Protein 4E9L (pdb70)

Radius of gyration: 36.48 Å; Cα contacts (8 Å, |Δi|>4): 925; chains: 1; bounding box: 74×103×36 Å

Secondary structure (DSSP, 8-state):
-------GGG-EEEEESSSPBTTSEEEEEEE-B-TT--B--S--PPPPEEESGGGTT-EE-PPEE-SSSEEEEEEE--S--EEEEEE-EETTEE-SSS-EEEEEBP-SB-TTT-EEEES-SEEETT-EEEEEEE-BBTT--B--S--EEEEEESGGGTT-EE---EEEETTEEEEEEE--S--EEEEEEEEETTEE-SSS-EEEEEE--SB-TTT-EEEES-SSPBTT-EEEEEEE-BBTTS-B--S----PPEEESGGG-SSS--EE---EEEETTEEEEEEEP-S--EEEEEE-EETTEE-SSS-EEEEEB-

Organism: Escherichia coli O1:K1 / APEC (NCBI:txid405955)

Solvent-accessible surface area: 15256 Å² total; per-residue (Å²): 216,149,30,35,122,34,44,31,81,68,2,57,16,78,14,88,68,85,124,7,62,5,53,31,84,1,33,0,46,0,38,0,66,6,60,124,80,33,74,8,68,68,45,135,27,46,80,13,32,42,56,37,61,1,21,62,67,13,87,38,54,59,32,78,60,71,57,88,1,35,6,34,2,88,0,65,12,11,70,54,24,23,80,0,22,0,24,0,59,40,136,50,127,80,0,2,57,113,32,10,133,10,63,2,46,19,66,79,36,16,41,119,89,2,147,12,56,25,77,86,86,106,5,91,4,32,86,50,6,60,0,42,0,49,0,58,0,70,92,27,19,41,20,76,60,30,94,31,66,27,40,38,66,25,84,0,27,122,64,13,81,37,54,94,40,65,69,132,38,129,0,25,2,33,6,60,0,52,4,12,25,87,46,23,71,1,83,0,30,0,33,53,125,61,125,62,0,2,83,136,29,11,89,3,34,2,66,12,3,131,34,20,41,84,55,7,74,17,84,24,104,63,159,80,1,61,35,95,61,81,3,80,0,36,0,30,0,68,0,76,118,33,26,54,9,86,73,45,126,11,59,77,10,67,20,56,38,56,1,7,104,25,121,84,138,6,66,22,40,144,12,64,52,143,30,107,0,40,0,22,2,72,0,45,0,1,42,22,44,28,100,0,22,0,22,0,74,2,109,49,122,78,0,9,69,140,36,27,71,0,80,8,43,83

CATH classification: 2.60.40.10 (+2 more: 2.60.40.10, 2.60.40.10)

B-factor: mean 25.91, std 11.98, range [11.1, 88.81]

Sequence (314 aa):
FVAGPLDAAHSSITLNPDKPVVGGTVTAIWTAKDANDNPVTGLNPDAPSLSGAAAAGSTASGWTDNGDGTWTAQISLGTTAGELDVMPKLNGQDAAANAAKVTVVADALSSSNQSKVSVAEDHVKAGESTTVTLVAKDAHGNAISGLSLSSASLTGTASEGATVSSWTEKGDGSYVATLTTGGKTGELRRVMPLFNGQPAATEAAQLTVIAGEMSSANSTLVADNKTPTVKTTTELTFTMKDAYGNPVTGLKPDAPVFSGAASTGSERPSAGNWTEKGNGVYVSTLTLGSAAGQLSSVMPRVNGQNAVAQPLVLNVAG

Structure (mmCIF, N/CA/C/O backbone):
data_4E9L
#
_entry.id   4E9L
#
_cell.length_a   44.630
_cell.length_b   150.930
_cell.length_c   47.380
_cell.angle_alpha   90.00
_cell.angle_beta   90.00
_cell.angle_gamma   90.00
#
_symmetry.space_group_name_H-M   'P 21 21 2'
#
loop_
_entity.id
_entity.type
_entity.pdbx_description
1 polymer 'Attaching and effacing protein, pathogenesis factor'
2 water water
#
loop_
_atom_site.group_PDB
_atom_site.id
_atom_site.type_symbol
_atom_site.label_atom_id
_atom_site.label_alt_id
_atom_site.label_comp_id
_atom_site.label_asym_id
_atom_site.label_entity_id
_atom_site.label_seq_id
_atom_site.pdbx_PDB_ins_code
_atom_site.Cartn_x
_atom_site.Cartn_y
_atom_site.Cartn_z
_atom_site.occupancy
_atom_site.B_iso_or_equiv
_atom_site.auth_seq_id
_atom_site.auth_comp_id
_atom_site.auth_asym_id
_atom_site.auth_atom_id
_atom_site.pdbx_PDB_model_num
ATOM 1 N N . PHE A 1 84 ? 21.313 73.435 18.050 1.00 38.24 678 PHE A N 1
ATOM 2 C CA . PHE A 1 84 ? 20.111 72.969 18.749 1.00 37.90 678 PHE A CA 1
ATOM 3 C C . PHE A 1 84 ? 20.454 72.081 19.958 1.00 42.81 678 PHE A C 1
ATOM 4 O O . PHE A 1 84 ? 21.545 71.506 20.019 1.00 42.14 678 PHE A O 1
ATOM 12 N N . VAL A 1 85 ? 19.485 71.927 20.878 1.00 39.57 679 VAL A N 1
ATOM 13 C CA . VAL A 1 85 ? 19.600 71.105 22.081 1.00 39.94 679 VAL A CA 1
ATOM 14 C C . VAL A 1 85 ? 19.373 69.610 21.745 1.00 40.38 679 VAL A C 1
ATOM 15 O O . VAL A 1 85 ? 18.367 69.258 21.122 1.00 38.39 679 VAL A O 1
ATOM 19 N N . ALA A 1 86 ? 20.332 68.746 22.147 1.00 34.64 680 ALA A N 1
ATOM 20 C CA . ALA A 1 86 ? 20.275 67.298 21.910 1.00 33.32 680 ALA A CA 1
ATOM 21 C C . ALA A 1 86 ? 19.263 66.637 22.855 1.00 34.36 680 ALA A C 1
ATOM 22 O O . ALA A 1 86 ? 18.881 67.239 23.862 1.00 34.31 680 ALA A O 1
ATOM 24 N N . GLY A 1 87 ? 18.830 65.418 22.515 1.00 29.20 681 GLY A N 1
ATOM 25 C CA . GLY A 1 87 ? 17.906 64.642 23.332 1.00 27.90 681 GLY A CA 1
ATOM 26 C C . GLY A 1 87 ? 18.606 64.011 24.526 1.00 29.94 681 GLY A C 1
ATOM 27 O O . GLY A 1 87 ? 19.795 64.274 24.767 1.00 27.99 681 GLY A O 1
ATOM 28 N N . PRO A 1 88 ? 17.915 63.159 25.313 1.00 26.11 682 PRO A N 1
ATOM 29 C CA . PRO A 1 88 ? 18.607 62.529 26.452 1.00 25.69 682 PRO A CA 1
ATOM 30 C C . PRO A 1 88 ? 19.699 61.543 26.022 1.00 24.17 682 PRO A C 1
ATOM 31 O O . PRO A 1 88 ? 19.632 60.975 24.920 1.00 21.58 682 PRO A O 1
ATOM 35 N N . LEU A 1 89 ? 20.715 61.350 26.883 1.00 19.43 683 LEU A N 1
ATOM 36 C CA . LEU A 1 89 ? 21.789 60.390 26.569 1.00 18.89 683 LEU A CA 1
ATOM 37 C C . LEU A 1 89 ? 21.167 59.032 26.266 1.00 21.88 683 LEU A C 1
ATOM 38 O O . LEU A 1 89 ? 20.260 58.565 26.974 1.00 21.51 683 LEU A O 1
ATOM 43 N N . ASP A 1 90 ? 21.668 58.400 25.228 1.00 17.90 684 ASP A N 1
ATOM 44 C CA . ASP A 1 90 ? 21.216 57.067 24.882 1.00 17.62 684 ASP A CA 1
ATOM 45 C C . ASP A 1 90 ? 22.439 56.153 24.950 1.00 18.65 684 ASP A C 1
ATOM 46 O O . ASP A 1 90 ? 23.350 56.315 24.141 1.00 17.90 684 ASP A O 1
ATOM 51 N N . ALA A 1 91 ? 22.477 55.198 25.914 1.00 16.04 685 ALA A N 1
ATOM 52 C CA . ALA A 1 91 ? 23.634 54.284 26.048 1.00 16.29 685 ALA A CA 1
ATOM 53 C C . ALA A 1 91 ? 23.946 53.491 24.776 1.00 19.84 685 ALA A C 1
ATOM 54 O O . ALA A 1 91 ? 25.118 53.301 24.468 1.00 17.14 685 ALA A O 1
ATOM 56 N N . ALA A 1 92 ? 22.914 53.025 24.039 1.00 18.04 686 ALA A N 1
ATOM 57 C CA . ALA A 1 92 ? 23.124 52.251 22.796 1.00 17.69 686 ALA A CA 1
ATOM 58 C C . ALA A 1 92 ? 23.872 53.052 21.695 1.00 19.63 686 ALA A C 1
ATOM 59 O O . ALA A 1 92 ? 24.539 52.449 20.852 1.00 19.54 686 ALA A O 1
ATOM 61 N N . HIS A 1 93 ? 23.812 54.394 21.731 1.00 14.56 687 HIS A N 1
ATOM 62 C CA . HIS A 1 93 ? 24.535 55.220 20.750 1.00 16.05 687 HIS A CA 1
ATOM 63 C C . HIS A 1 93 ? 25.864 55.794 21.309 1.00 19.53 687 HIS A C 1
ATOM 64 O O . HIS A 1 93 ? 26.574 56.521 20.615 1.00 20.62 687 HIS A O 1
ATOM 71 N N . SER A 1 94 ? 26.170 55.488 22.554 1.00 15.60 688 SER A N 1
ATOM 72 C CA . SER A 1 94 ? 27.338 56.023 23.245 1.00 14.93 688 SER A CA 1
ATOM 73 C C . SER A 1 94 ? 28.418 54.975 23.387 1.00 17.32 688 SER A C 1
ATOM 74 O O . SER A 1 94 ? 28.124 53.768 23.439 1.00 16.49 688 SER A O 1
ATOM 77 N N . SER A 1 95 ? 29.676 55.426 23.459 1.00 14.53 689 SER A N 1
ATOM 78 C CA . SER A 1 95 ? 30.783 54.484 23.582 1.00 14.71 689 SER A CA 1
ATOM 79 C C . SER A 1 95 ? 31.894 54.986 24.490 1.00 16.78 689 SER A C 1
ATOM 80 O O . SER A 1 95 ? 31.945 56.172 24.875 1.00 14.74 689 SER A O 1
ATOM 83 N N . ILE A 1 96 ? 32.804 54.080 24.812 1.00 13.26 690 ILE A N 1
ATOM 84 C CA . ILE A 1 96 ? 33.953 54.425 25.640 1.00 12.67 690 ILE A CA 1
ATOM 85 C C . ILE A 1 96 ? 35.216 53.756 25.092 1.00 16.37 690 ILE A C 1
ATOM 86 O O . ILE A 1 96 ? 35.191 52.567 24.734 1.00 13.53 690 ILE A O 1
ATOM 91 N N . THR A 1 97 ? 36.316 54.520 25.100 1.00 13.86 691 THR A N 1
ATOM 92 C CA . THR A 1 97 ? 37.648 54.076 24.689 1.00 15.32 691 THR A CA 1
ATOM 93 C C . THR A 1 97 ? 38.645 54.332 25.815 1.00 18.88 691 THR A C 1
ATOM 94 O O . THR A 1 97 ? 38.559 55.355 26.502 1.00 19.32 691 THR A O 1
ATOM 98 N N . LEU A 1 98 ? 39.615 53.418 25.970 1.00 14.75 692 LEU A N 1
ATOM 99 C CA . LEU A 1 98 ? 40.759 53.574 26.874 1.00 14.29 692 LEU A CA 1
ATOM 100 C C . LEU A 1 98 ? 42.008 53.713 26.037 1.00 17.41 692 LEU A C 1
ATOM 101 O O . LEU A 1 98 ? 42.228 52.912 25.124 1.00 16.30 692 LEU A O 1
ATOM 106 N N . ASN A 1 99 ? 42.829 54.715 26.346 1.00 14.19 693 ASN A N 1
ATOM 107 C CA . ASN A 1 99 ? 44.066 54.965 25.599 1.00 15.05 693 ASN A CA 1
ATOM 108 C C . ASN A 1 99 ? 45.290 55.164 26.492 1.00 18.52 693 ASN A C 1
ATOM 109 O O . ASN A 1 99 ? 45.239 56.013 27.380 1.00 16.85 693 ASN A O 1
ATOM 114 N N . PRO A 1 100 ? 46.416 54.431 26.255 1.00 16.55 694 PRO A N 1
ATOM 115 C CA . PRO A 1 100 ? 46.601 53.380 25.224 1.00 15.44 694 PRO A CA 1
ATOM 116 C C . PRO A 1 100 ? 46.144 52.019 25.737 1.00 19.38 694 PRO A C 1
ATOM 117 O O . PRO A 1 100 ? 45.883 51.854 26.934 1.00 19.68 694 PRO A O 1
ATOM 121 N N . ASP A 1 101 ? 46.166 51.022 24.861 1.00 14.94 695 ASP A N 1
ATOM 122 C CA . ASP A 1 101 ? 45.971 49.651 25.281 1.00 15.89 695 ASP A CA 1
ATOM 123 C C . ASP A 1 101 ? 47.365 49.238 25.822 1.00 22.47 695 ASP A C 1
ATOM 124 O O . ASP A 1 101 ? 48.368 49.903 25.530 1.00 22.63 695 ASP A O 1
ATOM 129 N N . LYS A 1 102 ? 47.418 48.234 26.693 1.00 20.08 696 LYS A N 1
ATOM 130 C CA . LYS A 1 102 ? 48.681 47.848 27.324 1.00 20.24 696 LYS A CA 1
ATOM 131 C C . LYS A 1 102 ? 49.390 48.949 28.165 1.00 22.18 696 LYS A C 1
ATOM 132 O O . LYS A 1 102 ? 50.623 49.096 28.078 1.00 22.56 696 LYS A O 1
ATOM 138 N N . PRO A 1 103 ? 48.662 49.745 28.992 1.00 17.77 697 PRO A N 1
ATOM 139 C CA . PRO A 1 103 ? 49.382 50.657 29.892 1.00 18.78 697 PRO A CA 1
ATOM 140 C C . PRO A 1 103 ? 50.084 49.762 30.933 1.00 22.19 697 PRO A C 1
ATOM 141 O O . PRO A 1 103 ? 49.713 48.588 31.104 1.00 20.74 697 PRO A O 1
ATOM 145 N N . VAL A 1 104 ? 51.104 50.290 31.588 1.00 20.37 698 VAL A N 1
ATOM 146 C CA . VAL A 1 104 ? 51.874 49.527 32.577 1.00 20.89 698 VAL A CA 1
ATOM 147 C C . VAL A 1 104 ? 51.321 49.825 33.960 1.00 23.30 698 VAL A C 1
ATOM 148 O O . VAL A 1 104 ? 50.890 50.961 34.226 1.00 21.81 698 VAL A O 1
ATOM 152 N N . VAL A 1 105 ? 51.371 48.830 34.859 1.00 19.24 699 VAL A N 1
ATOM 153 C CA . VAL A 1 105 ? 50.995 49.004 36.273 1.00 19.31 699 VAL A CA 1
ATOM 154 C C . VAL A 1 105 ? 51.725 50.215 36.832 1.00 24.26 699 VAL A C 1
ATOM 155 O O . VAL A 1 105 ? 52.888 50.473 36.457 1.00 20.88 699 VAL A O 1
ATOM 159 N N . GLY A 1 106 ? 51.014 50.989 37.661 1.00 23.09 700 GLY A N 1
ATOM 160 C CA . GLY A 1 106 ? 51.561 52.193 38.269 1.00 23.04 700 GLY A CA 1
ATOM 161 C C . GLY A 1 106 ? 51.578 53.383 37.337 1.00 26.00 700 GLY A C 1
ATOM 162 O O . GLY A 1 106 ? 51.925 54.489 37.752 1.00 26.55 700 GLY A O 1
ATOM 163 N N . GLY A 1 107 ? 51.195 53.169 36.083 1.00 20.38 701 GLY A N 1
ATOM 164 C CA . GLY A 1 107 ? 51.142 54.251 35.111 1.00 19.40 701 GLY A CA 1
ATOM 165 C C . GLY A 1 107 ? 49.776 54.914 35.068 1.00 22.17 701 GLY A C 1
ATOM 166 O O . GLY A 1 107 ? 49.037 54.983 36.068 1.00 19.79 701 GLY A O 1
ATOM 167 N N . THR A 1 108 ? 49.426 55.395 33.897 1.00 19.39 702 THR A N 1
ATOM 168 C CA . THR A 1 108 ? 48.136 56.051 33.688 1.00 19.97 702 THR A CA 1
ATOM 169 C C . THR A 1 108 ? 47.498 55.613 32.380 1.00 24.40 702 THR A C 1
ATOM 170 O O . THR A 1 108 ? 48.194 55.185 31.461 1.00 25.31 702 THR A O 1
ATOM 174 N N . VAL A 1 109 ? 46.174 55.735 32.292 1.00 19.10 703 VAL A N 1
ATOM 175 C CA . VAL A 1 109 ? 45.408 55.411 31.083 1.00 17.53 703 VAL A CA 1
ATOM 176 C C . VAL A 1 109 ? 44.286 56.455 30.947 1.00 20.63 703 VAL A C 1
ATOM 177 O O . VAL A 1 109 ? 43.747 56.920 31.964 1.00 21.28 703 VAL A O 1
ATOM 181 N N . THR A 1 110 ? 43.995 56.892 29.717 1.00 14.20 704 THR A N 1
ATOM 182 C CA . THR A 1 110 ? 42.962 57.916 29.544 1.00 15.23 704 THR A CA 1
ATOM 183 C C . THR A 1 110 ? 41.661 57.246 29.134 1.00 18.30 704 THR A C 1
ATOM 184 O O . THR A 1 110 ? 41.684 56.384 28.275 1.00 15.53 704 THR A O 1
ATOM 188 N N . ALA A 1 111 ? 40.534 57.663 29.728 1.00 17.29 705 ALA A N 1
ATOM 189 C CA . ALA A 1 111 ? 39.207 57.169 29.353 1.00 16.10 705 ALA A CA 1
ATOM 190 C C . ALA A 1 111 ? 38.552 58.266 28.532 1.00 18.84 705 ALA A C 1
ATOM 191 O O . ALA A 1 111 ? 38.520 59.414 28.965 1.00 18.26 705 ALA A O 1
ATOM 193 N N . ILE A 1 112 ? 38.038 57.915 27.353 1.00 14.44 706 ILE A N 1
ATOM 194 C CA . ILE A 1 112 ? 37.366 58.835 26.449 1.00 14.74 706 ILE A CA 1
ATOM 195 C C . ILE A 1 112 ? 35.964 58.290 26.186 1.00 17.00 706 ILE A C 1
ATOM 196 O O . ILE A 1 112 ? 35.796 57.284 25.494 1.00 16.90 706 ILE A O 1
ATOM 201 N N . TRP A 1 113 ? 34.977 58.954 26.755 1.00 13.10 707 TRP A N 1
ATOM 202 C CA . TRP A 1 113 ? 33.584 58.571 26.630 1.00 13.81 707 TRP A CA 1
ATOM 203 C C . TRP A 1 113 ? 32.908 59.499 25.621 1.00 16.96 707 TRP A C 1
ATOM 204 O O . TRP A 1 113 ? 32.954 60.732 25.756 1.00 18.17 707 TRP A O 1
ATOM 215 N N . THR A 1 114 ? 32.292 58.902 24.616 1.00 12.16 708 THR A N 1
ATOM 216 C CA . THR A 1 114 ? 31.575 59.604 23.557 1.00 12.20 708 THR A CA 1
ATOM 217 C C . THR A 1 114 ? 30.101 59.448 23.892 1.00 17.31 708 THR A C 1
ATOM 218 O O . THR A 1 114 ? 29.584 58.338 23.867 1.00 16.75 708 THR A O 1
ATOM 222 N N . ALA A 1 115 ? 29.461 60.549 24.289 1.00 16.08 709 ALA A N 1
ATOM 223 C CA . ALA A 1 115 ? 28.073 60.576 24.743 1.00 15.14 709 ALA A CA 1
ATOM 224 C C . ALA A 1 115 ? 27.182 61.134 23.650 1.00 18.07 709 ALA A C 1
ATOM 225 O O . ALA A 1 115 ? 27.392 62.258 23.174 1.00 18.06 709 ALA A O 1
ATOM 227 N N . LYS A 1 116 ? 26.184 60.346 23.247 1.00 15.26 710 LYS A N 1
ATOM 228 C CA . LYS A 1 116 ? 25.268 60.734 22.167 1.00 13.23 710 LYS A CA 1
ATOM 229 C C . LYS A 1 116 ? 23.832 60.419 22.524 1.00 18.68 710 LYS A C 1
ATOM 230 O O . LYS A 1 116 ? 23.572 59.538 23.343 1.00 18.71 710 LYS A O 1
ATOM 236 N N . ASP A 1 117 ? 22.888 61.108 21.860 1.00 16.32 711 ASP A N 1
ATOM 237 C CA . ASP A 1 117 ? 21.467 60.830 22.013 1.00 16.21 711 ASP A CA 1
ATOM 238 C C . ASP A 1 117 ? 21.094 59.824 20.920 1.00 18.57 711 ASP A C 1
ATOM 239 O O . ASP A 1 117 ? 21.983 59.405 20.165 1.00 15.24 711 ASP A O 1
ATOM 244 N N . ALA A 1 118 ? 19.799 59.447 20.805 1.00 18.91 712 ALA A N 1
ATOM 245 C CA . ALA A 1 118 ? 19.386 58.480 19.778 1.00 19.86 712 ALA A CA 1
ATOM 246 C C . ALA A 1 118 ? 19.532 58.954 18.317 1.00 23.60 712 ALA A C 1
ATOM 247 O O . ALA A 1 118 ? 19.492 58.125 17.423 1.00 23.34 712 ALA A O 1
ATOM 249 N N . ASN A 1 119 ? 19.726 60.267 18.072 1.00 20.65 713 ASN A N 1
ATOM 250 C CA . ASN A 1 119 ? 19.960 60.807 16.725 1.00 20.49 713 ASN A CA 1
ATOM 251 C C . ASN A 1 119 ? 21.460 60.990 16.465 1.00 24.53 713 ASN A C 1
ATOM 252 O O . ASN A 1 119 ? 21.821 61.613 15.477 1.00 25.47 713 ASN A O 1
ATOM 257 N N . ASP A 1 120 ? 22.343 60.456 17.354 1.00 19.80 714 ASP A N 1
ATOM 258 C CA . ASP A 1 120 ? 23.808 60.536 17.204 1.00 19.71 714 ASP A CA 1
ATOM 259 C C . ASP A 1 120 ? 24.381 61.954 17.359 1.00 22.96 714 ASP A C 1
ATOM 260 O O . ASP A 1 120 ? 25.516 62.222 16.946 1.00 23.33 714 ASP A O 1
ATOM 265 N N . ASN A 1 121 ? 23.590 62.848 17.972 1.00 19.35 715 ASN A N 1
ATOM 266 C CA . ASN A 1 121 ? 24.003 64.205 18.311 1.00 19.64 715 ASN A CA 1
ATOM 267 C C . ASN A 1 121 ? 24.882 64.129 19.570 1.00 22.55 715 ASN A C 1
ATOM 268 O O . ASN A 1 121 ? 24.549 63.369 20.474 1.00 20.72 715 ASN A O 1
ATOM 273 N N . PRO A 1 122 ? 25.940 64.954 19.695 1.00 19.40 716 PRO A N 1
ATOM 274 C CA . PRO A 1 122 ? 26.723 64.954 20.945 1.00 17.92 716 PRO A CA 1
ATOM 275 C C . PRO A 1 122 ? 25.883 65.404 22.169 1.00 20.41 716 PRO A C 1
ATOM 276 O O . PRO A 1 122 ? 24.987 66.236 22.038 1.00 19.46 716 PRO A O 1
ATOM 280 N N . VAL A 1 123 ? 26.167 64.832 23.341 1.00 16.85 717 VAL A N 1
ATOM 281 C CA . VAL A 1 123 ? 25.481 65.161 24.601 1.00 17.12 717 VAL A CA 1
ATOM 282 C C . VAL A 1 123 ? 26.489 65.815 25.561 1.00 21.33 717 VAL A C 1
ATOM 283 O O . VAL A 1 123 ? 27.504 65.198 25.901 1.00 19.71 717 VAL A O 1
ATOM 287 N N . THR A 1 124 ? 26.242 67.096 25.925 1.00 18.99 718 THR A N 1
ATOM 288 C CA . THR A 1 124 ? 27.100 67.861 26.845 1.00 20.68 718 THR A CA 1
ATOM 289 C C . THR A 1 124 ? 26.249 68.337 28.037 1.00 26.30 718 THR A C 1
ATOM 290 O O . THR A 1 124 ? 25.013 68.274 27.981 1.00 26.12 718 THR A O 1
ATOM 294 N N . GLY A 1 125 ? 26.915 68.825 29.084 1.00 24.45 719 GLY A N 1
ATOM 295 C CA . GLY A 1 125 ? 26.253 69.391 30.257 1.00 24.53 719 GLY A CA 1
ATOM 296 C C . GLY A 1 125 ? 25.615 68.415 31.227 1.00 28.41 719 GLY A C 1
ATOM 297 O O . GLY A 1 125 ? 24.816 68.829 32.079 1.00 27.77 719 GLY A O 1
ATOM 298 N N . LEU A 1 126 ? 25.977 67.115 31.122 1.00 23.09 720 LEU A N 1
ATOM 299 C CA . LEU A 1 126 ? 25.504 66.063 32.025 1.00 23.25 720 LEU A CA 1
ATOM 300 C C . LEU A 1 126 ? 26.267 66.163 33.365 1.00 25.38 720 LEU A C 1
ATOM 301 O O . LEU A 1 126 ? 27.297 66.841 33.457 1.00 23.65 720 LEU A O 1
ATOM 306 N N . ASN A 1 127 ? 25.793 65.426 34.377 1.00 22.73 721 ASN A N 1
ATOM 307 C CA . ASN A 1 127 ? 26.464 65.303 35.671 1.00 22.79 721 ASN A CA 1
ATOM 308 C C . ASN A 1 127 ? 26.777 63.802 35.847 1.00 25.54 721 ASN A C 1
ATOM 309 O O . ASN A 1 127 ? 26.004 63.067 36.467 1.00 24.84 721 ASN A O 1
ATOM 314 N N . PRO A 1 128 ? 27.856 63.303 35.218 1.00 21.00 722 PRO A N 1
ATOM 315 C CA . PRO A 1 128 ? 28.125 61.863 35.304 1.00 19.99 722 PRO A CA 1
ATOM 316 C C . PRO A 1 128 ? 28.647 61.400 36.665 1.00 23.29 722 PRO A C 1
ATOM 317 O O . PRO A 1 128 ? 29.286 62.160 37.407 1.00 21.25 722 PRO A O 1
ATOM 321 N N . ASP A 1 129 ? 28.430 60.109 36.958 1.00 19.05 723 ASP A N 1
ATOM 322 C CA . ASP A 1 129 ? 28.966 59.475 38.145 1.00 18.07 723 ASP A CA 1
ATOM 323 C C . ASP A 1 129 ? 30.456 59.333 37.920 1.00 19.63 723 ASP A C 1
ATOM 324 O O . ASP A 1 129 ? 30.926 59.531 36.812 1.00 18.79 723 ASP A O 1
ATOM 329 N N . ALA A 1 130 ? 31.184 58.912 38.936 1.00 17.60 724 ALA A N 1
ATOM 330 C CA . ALA A 1 130 ? 32.598 58.582 38.795 1.00 19.02 724 ALA A CA 1
ATOM 331 C C . ALA A 1 130 ? 32.707 57.382 37.827 1.00 24.19 724 ALA A C 1
ATOM 332 O O . ALA A 1 130 ? 31.789 56.557 37.806 1.00 22.96 724 ALA A O 1
ATOM 334 N N . PRO A 1 131 ? 33.795 57.258 37.030 1.00 24.86 725 PRO A N 1
ATOM 335 C CA . PRO A 1 131 ? 33.942 56.077 36.149 1.00 25.39 725 PRO A CA 1
ATOM 336 C C . PRO A 1 131 ? 33.882 54.770 36.937 1.00 29.40 725 PRO A C 1
ATOM 337 O O . PRO A 1 131 ? 34.375 54.702 38.065 1.00 29.80 725 PRO A O 1
ATOM 341 N N . SER A 1 132 ? 33.209 53.764 36.384 1.00 23.99 726 SER A N 1
ATOM 342 C CA . SER A 1 132 ? 33.085 52.469 37.029 1.00 22.93 726 SER A CA 1
ATOM 343 C C . SER A 1 132 ? 34.248 51.553 36.570 1.00 25.48 726 SER A C 1
ATOM 344 O O . SER A 1 132 ? 34.383 51.265 35.371 1.00 23.05 726 SER A O 1
ATOM 347 N N . LEU A 1 133 ? 35.127 51.165 37.525 1.00 20.54 727 LEU A N 1
ATOM 348 C CA . LEU A 1 133 ? 36.307 50.337 37.237 1.00 19.86 727 LEU A CA 1
ATOM 349 C C . LEU A 1 133 ? 36.123 48.930 37.760 1.00 24.64 727 LEU A C 1
ATOM 350 O O . LEU A 1 133 ? 35.738 48.735 38.918 1.00 23.38 727 LEU A O 1
ATOM 355 N N . SER A 1 134 ? 36.401 47.950 36.912 1.00 19.79 728 SER A N 1
ATOM 356 C CA . SER A 1 134 ? 36.341 46.537 37.264 1.00 20.22 728 SER A CA 1
ATOM 357 C C . SER A 1 134 ? 37.475 45.772 36.611 1.00 21.82 728 SER A C 1
ATOM 358 O O . SER A 1 134 ? 38.256 46.350 35.828 1.00 19.22 728 SER A O 1
ATOM 361 N N . GLY A 1 135 ? 37.591 44.501 36.997 1.00 19.92 729 GLY A N 1
ATOM 362 C CA . GLY A 1 135 ? 38.653 43.597 36.574 1.00 19.25 729 GLY A CA 1
ATOM 363 C C . GLY A 1 135 ? 39.771 43.641 37.602 1.00 22.93 729 GLY A C 1
ATOM 364 O O . GLY A 1 135 ? 39.812 44.557 38.441 1.00 20.42 729 GLY A O 1
ATOM 365 N N . ALA A 1 136 ? 40.712 42.690 37.523 1.00 21.01 730 ALA A N 1
ATOM 366 C CA . ALA A 1 136 ? 41.848 42.581 38.449 1.00 21.72 730 ALA A CA 1
ATOM 367 C C . ALA A 1 136 ? 42.628 43.893 38.644 1.00 23.40 730 ALA A C 1
ATOM 368 O O . ALA A 1 136 ? 42.951 44.237 39.772 1.00 22.56 730 ALA A O 1
ATOM 370 N N . ALA A 1 137 ? 42.904 44.629 37.547 1.00 19.53 731 ALA A N 1
ATOM 371 C CA . ALA A 1 137 ? 43.668 45.875 37.577 1.00 19.30 731 ALA A CA 1
ATOM 372 C C . ALA A 1 137 ? 42.920 47.081 38.192 1.00 23.88 731 ALA A C 1
ATOM 373 O O . ALA A 1 137 ? 43.562 48.081 38.481 1.00 24.52 731 ALA A O 1
ATOM 375 N N . ALA A 1 138 ? 41.596 46.973 38.460 1.00 20.40 732 ALA A N 1
ATOM 376 C CA . ALA A 1 138 ? 40.849 48.081 39.103 1.00 20.90 732 ALA A CA 1
ATOM 377 C C . ALA A 1 138 ? 41.308 48.295 40.553 1.00 24.07 732 ALA A C 1
ATOM 378 O O . ALA A 1 138 ? 41.214 49.409 41.059 1.00 22.75 732 ALA A O 1
ATOM 380 N N . ALA A 1 139 ? 41.841 47.239 41.198 1.00 24.07 733 ALA A N 1
ATOM 381 C CA . ALA A 1 139 ? 42.338 47.263 42.592 1.00 25.07 733 ALA A CA 1
ATOM 382 C C . ALA A 1 139 ? 43.461 48.288 42.760 1.00 28.90 733 ALA A C 1
ATOM 383 O O . ALA A 1 139 ? 44.522 48.156 42.142 1.00 28.71 733 ALA A O 1
ATOM 385 N N . GLY A 1 140 ? 43.199 49.317 43.557 1.00 24.39 734 GLY A N 1
ATOM 386 C CA . GLY A 1 140 ? 44.175 50.374 43.813 1.00 23.94 734 GLY A CA 1
ATOM 387 C C . GLY A 1 140 ? 44.231 51.440 42.731 1.00 24.38 734 GLY A C 1
ATOM 388 O O . GLY A 1 140 ? 45.037 52.370 42.821 1.00 22.99 734 GLY A O 1
ATOM 389 N N . SER A 1 141 ? 43.424 51.287 41.668 1.00 19.84 735 SER A N 1
ATOM 390 C CA . SER A 1 141 ? 43.366 52.256 40.567 1.00 18.68 735 SER A CA 1
ATOM 391 C C . SER A 1 141 ? 42.344 53.336 40.907 1.00 23.60 735 SER A C 1
ATOM 392 O O . SER A 1 141 ? 41.310 53.031 41.499 1.00 24.16 735 SER A O 1
ATOM 395 N N . THR A 1 142 ? 42.637 54.596 40.563 1.00 20.43 736 THR A N 1
ATOM 396 C CA . THR A 1 142 ? 41.732 55.716 40.849 1.00 20.85 736 THR A CA 1
ATOM 397 C C . THR A 1 142 ? 41.476 56.547 39.589 1.00 25.49 736 THR A C 1
ATOM 398 O O . THR A 1 142 ? 42.373 56.733 38.779 1.00 23.69 736 THR A O 1
ATOM 402 N N . ALA A 1 143 ? 40.262 57.080 39.446 1.00 22.38 737 ALA A N 1
ATOM 403 C CA . ALA A 1 143 ? 39.916 57.906 38.294 1.00 20.92 737 ALA A CA 1
ATOM 404 C C . ALA A 1 143 ? 39.686 59.352 38.738 1.00 24.41 737 ALA A C 1
ATOM 405 O O . ALA A 1 143 ? 39.134 59.608 39.820 1.00 23.31 737 ALA A O 1
ATOM 407 N N . SER A 1 144 ? 40.088 60.297 37.890 1.00 19.59 738 SER A N 1
ATOM 408 C CA . SER A 1 144 ? 39.827 61.708 38.122 1.00 19.25 738 SER A CA 1
ATOM 409 C C . SER A 1 144 ? 38.336 61.895 37.769 1.00 22.62 738 SER A C 1
ATOM 410 O O . SER A 1 144 ? 37.692 60.966 37.260 1.00 19.60 738 SER A O 1
ATOM 413 N N . GLY A 1 145 ? 37.834 63.117 37.931 1.00 21.99 739 GLY A N 1
ATOM 414 C CA . GLY A 1 145 ? 36.496 63.461 37.458 1.00 21.87 739 GLY A CA 1
ATOM 415 C C . GLY A 1 145 ? 36.493 63.522 35.931 1.00 25.66 739 GLY A C 1
ATOM 416 O O . GLY A 1 145 ? 37.553 63.484 35.295 1.00 23.28 739 GLY A O 1
ATOM 417 N N . TRP A 1 146 ? 35.305 63.569 35.332 1.00 25.49 740 TRP A N 1
ATOM 418 C CA . TRP A 1 146 ? 35.135 63.636 33.880 1.00 24.75 740 TRP A CA 1
ATOM 419 C C . TRP A 1 146 ? 35.207 65.094 33.429 1.00 28.49 740 TRP A C 1
ATOM 420 O O . TRP A 1 146 ? 34.535 65.940 34.026 1.00 28.52 740 TRP A O 1
ATOM 431 N N . THR A 1 147 ? 36.002 65.394 32.380 1.00 23.34 741 THR A N 1
ATOM 432 C CA . THR A 1 147 ? 36.056 66.752 31.812 1.00 22.67 741 THR A CA 1
ATOM 433 C C . THR A 1 147 ? 35.118 66.766 30.612 1.00 25.14 741 THR A C 1
ATOM 434 O O . THR A 1 147 ? 35.297 65.964 29.696 1.00 23.59 741 THR A O 1
ATOM 438 N N . ASP A 1 148 ? 34.135 67.678 30.611 1.00 21.01 742 ASP A N 1
ATOM 439 C CA . ASP A 1 148 ? 33.211 67.863 29.497 1.00 20.79 742 ASP A CA 1
ATOM 440 C C . ASP A 1 148 ? 33.984 68.679 28.433 1.00 27.32 742 ASP A C 1
ATOM 441 O O . ASP A 1 148 ? 34.259 69.860 28.655 1.00 26.82 742 ASP A O 1
ATOM 446 N N . ASN A 1 149 ? 34.341 68.058 27.293 1.00 25.48 743 ASN A N 1
ATOM 447 C CA . ASN A 1 149 ? 35.093 68.762 26.243 1.00 26.07 743 ASN A CA 1
ATOM 448 C C . ASN A 1 149 ? 34.241 69.643 25.348 1.00 30.51 743 ASN A C 1
ATOM 449 O O . ASN A 1 149 ? 34.793 70.328 24.488 1.00 30.69 743 ASN A O 1
ATOM 454 N N . GLY A 1 150 ? 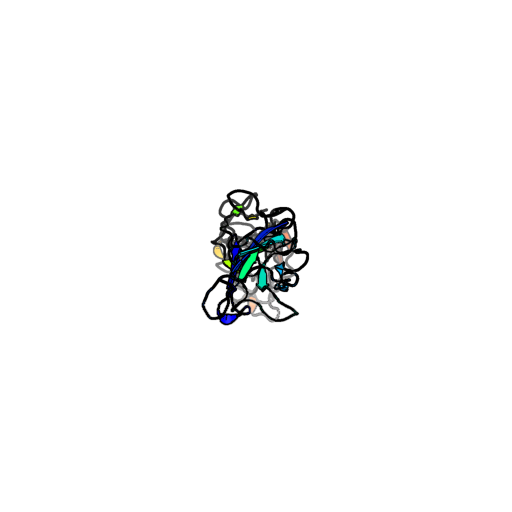32.923 69.619 25.552 1.00 27.37 744 GLY A N 1
ATOM 455 C CA . GLY A 1 150 ? 31.969 70.416 24.793 1.00 27.40 744 GLY A CA 1
ATOM 456 C C . GLY A 1 150 ? 31.653 69.899 23.403 1.00 31.79 744 GLY A C 1
ATOM 457 O O . GLY A 1 150 ? 30.925 70.554 22.660 1.00 33.02 744 GLY A O 1
ATOM 458 N N . ASP A 1 151 ? 32.135 68.697 23.052 1.00 26.97 745 ASP A N 1
ATOM 459 C CA . ASP A 1 151 ? 31.923 68.117 21.723 1.00 24.80 745 ASP A CA 1
ATOM 460 C C . ASP A 1 151 ? 31.272 66.714 21.778 1.00 24.21 745 ASP A C 1
ATOM 461 O O . ASP A 1 151 ? 31.301 65.969 20.790 1.00 21.82 745 ASP A O 1
ATOM 466 N N . GLY A 1 152 ? 30.728 66.352 22.939 1.00 19.10 746 GLY A N 1
ATOM 467 C CA . GLY A 1 152 ? 30.154 65.022 23.141 1.00 18.29 746 GLY A CA 1
ATOM 468 C C . GLY A 1 152 ? 31.188 64.077 23.720 1.00 22.72 746 GLY A C 1
ATOM 469 O O . GLY A 1 152 ? 30.843 62.974 24.153 1.00 23.00 746 GLY A O 1
ATOM 470 N N . THR A 1 153 ? 32.469 64.486 23.726 1.00 18.71 747 THR A N 1
ATOM 471 C CA . THR A 1 153 ? 33.499 63.666 24.360 1.00 19.63 747 THR A CA 1
ATOM 472 C C . THR A 1 153 ? 33.724 64.176 25.775 1.00 22.39 747 THR A C 1
ATOM 473 O O . THR A 1 153 ? 33.673 65.382 26.039 1.00 22.67 747 THR A O 1
ATOM 477 N N . TRP A 1 154 ? 33.944 63.227 26.669 1.00 17.64 748 TRP A N 1
ATOM 478 C CA . TRP A 1 154 ? 34.181 63.387 28.086 1.00 16.59 748 TRP A CA 1
ATOM 479 C C . TRP A 1 154 ? 35.456 62.612 28.392 1.00 20.88 748 TRP A C 1
ATOM 480 O O . TRP A 1 154 ? 35.595 61.457 27.963 1.00 21.50 748 TRP A O 1
ATOM 491 N N . THR A 1 155 ? 36.414 63.241 29.070 1.00 16.07 749 THR A N 1
ATOM 492 C CA . THR A 1 155 ? 37.688 62.546 29.323 1.00 16.08 749 THR A CA 1
ATOM 493 C C . THR A 1 155 ? 37.992 62.426 30.817 1.00 20.32 749 THR A C 1
ATOM 494 O O . THR A 1 155 ? 37.702 63.354 31.566 1.00 20.00 749 THR A O 1
ATOM 498 N N . ALA A 1 156 ? 38.561 61.285 31.253 1.00 17.39 750 ALA A N 1
ATOM 499 C CA . ALA A 1 156 ? 38.991 61.081 32.644 1.00 17.21 750 ALA A CA 1
ATOM 500 C C . ALA A 1 156 ? 40.337 60.389 32.646 1.00 21.68 750 ALA A C 1
ATOM 501 O O . ALA A 1 156 ? 40.612 59.588 31.758 1.00 21.54 750 ALA A O 1
ATOM 503 N N . GLN A 1 157 ? 41.184 60.709 33.629 1.00 17.55 751 GLN A N 1
ATOM 504 C CA . GLN A 1 157 ? 42.496 60.083 33.723 1.00 17.80 751 GLN A CA 1
ATOM 505 C C . GLN A 1 157 ? 42.458 59.037 34.810 1.00 20.99 751 GLN A C 1
ATOM 506 O O . GLN A 1 157 ? 41.982 59.319 35.921 1.00 21.49 751 GLN A O 1
ATOM 512 N N . ILE A 1 158 ? 42.904 57.820 34.495 1.00 16.49 752 ILE A N 1
ATOM 513 C CA . ILE A 1 158 ? 42.960 56.740 35.492 1.00 15.68 752 ILE A CA 1
ATOM 514 C C . ILE A 1 158 ? 44.410 56.541 35.977 1.00 20.10 752 ILE A C 1
ATOM 515 O O . ILE A 1 158 ? 45.293 56.320 35.153 1.00 21.23 752 ILE A O 1
ATOM 520 N N . SER A 1 159 ? 44.659 56.656 37.287 1.00 17.36 753 SER A N 1
ATOM 521 C CA . SER A 1 159 ? 45.986 56.378 37.864 1.00 19.48 753 SER A CA 1
ATOM 522 C C . SER A 1 159 ? 45.905 54.914 38.249 1.00 25.02 753 SER A C 1
ATOM 523 O O . SER A 1 159 ? 45.054 54.543 39.059 1.00 25.76 753 SER A O 1
ATOM 526 N N . LEU A 1 160 ? 46.720 54.075 37.611 1.00 22.34 754 LEU A N 1
ATOM 527 C CA . LEU A 1 160 ? 46.686 52.630 37.825 1.00 21.36 754 LEU A CA 1
ATOM 528 C C . LEU A 1 160 ? 47.398 52.198 39.059 1.00 24.52 754 LEU A C 1
ATOM 529 O O . LEU A 1 160 ? 48.441 52.739 39.392 1.00 24.17 754 LEU A O 1
ATOM 534 N N . GLY A 1 161 ? 46.846 51.189 39.710 1.00 21.82 755 GLY A N 1
ATOM 535 C CA . GLY A 1 161 ? 47.475 50.568 40.861 1.00 22.09 755 GLY A CA 1
ATOM 536 C C . GLY A 1 161 ? 48.610 49.674 40.378 1.00 25.09 755 GLY A C 1
ATOM 537 O O . GLY A 1 161 ? 49.008 49.718 39.204 1.00 23.79 755 GLY A O 1
ATOM 538 N N . THR A 1 162 ? 49.107 48.824 41.268 1.00 20.73 756 THR A N 1
ATOM 539 C CA . THR A 1 162 ? 50.243 47.940 40.984 1.00 20.38 756 THR A CA 1
ATOM 540 C C . THR A 1 162 ? 49.851 46.517 40.580 1.00 23.29 756 THR A C 1
ATOM 541 O O . THR A 1 162 ? 50.744 45.678 40.436 1.00 24.32 756 THR A O 1
ATOM 545 N N . THR A 1 163 ? 48.538 46.230 40.401 1.00 18.71 757 THR A N 1
ATOM 546 C CA . THR A 1 163 ? 48.064 44.892 40.022 1.00 19.79 757 THR A CA 1
ATOM 547 C C . THR A 1 163 ? 47.865 44.810 38.520 1.00 23.51 757 THR A C 1
ATOM 548 O O . THR A 1 163 ? 47.093 45.600 37.973 1.00 22.97 757 THR A O 1
ATOM 552 N N . ALA A 1 164 ? 48.509 43.828 37.861 1.00 19.49 758 ALA A N 1
ATOM 553 C CA . ALA A 1 164 ? 48.367 43.638 36.410 1.00 18.67 758 ALA A CA 1
ATOM 554 C C . ALA A 1 164 ? 47.122 42.817 36.057 1.00 24.16 758 ALA A C 1
ATOM 555 O O . ALA A 1 164 ? 46.594 42.091 36.890 1.00 24.08 758 ALA A O 1
ATOM 557 N N . GLY A 1 165 ? 46.656 42.942 34.823 1.00 23.64 759 GLY A N 1
ATOM 558 C CA . GLY A 1 165 ? 45.478 42.202 34.391 1.00 23.08 759 GLY A CA 1
ATOM 559 C C . GLY A 1 165 ? 44.452 43.054 33.682 1.00 23.95 759 GLY A C 1
ATOM 560 O O . GLY A 1 165 ? 44.755 44.160 33.233 1.00 24.34 759 GLY A O 1
ATOM 561 N N . GLU A 1 166 ? 43.232 42.544 33.574 1.00 20.14 760 GLU A N 1
ATOM 562 C CA . GLU A 1 166 ? 42.185 43.255 32.863 1.00 21.72 760 GLU A CA 1
ATOM 563 C C . GLU A 1 166 ? 41.655 44.459 33.646 1.00 22.78 760 GLU A C 1
ATOM 564 O O . GLU A 1 166 ? 41.509 44.404 34.870 1.00 21.38 760 GLU A O 1
ATOM 570 N N . LEU A 1 167 ? 41.398 45.545 32.922 1.00 18.33 761 LEU A N 1
ATOM 571 C CA . LEU A 1 167 ? 40.754 46.735 33.461 1.00 16.45 761 LEU A CA 1
ATOM 572 C C . LEU A 1 167 ? 39.552 47.014 32.536 1.00 21.91 761 LEU A C 1
ATOM 573 O O . LEU A 1 167 ? 39.728 47.149 31.328 1.00 22.30 761 LEU A O 1
ATOM 578 N N . ASP A 1 168 ? 38.345 47.009 33.097 1.00 19.40 762 ASP A N 1
ATOM 579 C CA . ASP A 1 168 ? 37.096 47.284 32.381 1.00 19.71 762 ASP A CA 1
ATOM 580 C C . ASP A 1 168 ? 36.575 48.612 32.897 1.00 23.44 762 ASP A C 1
ATOM 581 O O . ASP A 1 168 ? 36.500 48.805 34.113 1.00 25.69 762 ASP A O 1
ATOM 586 N N . VAL A 1 169 ? 36.269 49.541 31.998 1.00 17.49 763 VAL A N 1
ATOM 587 C CA . VAL A 1 169 ? 35.769 50.867 32.380 1.00 16.00 763 VAL A CA 1
ATOM 588 C C . VAL A 1 169 ? 34.434 51.127 31.691 1.00 20.48 763 VAL A C 1
ATOM 589 O O . VAL A 1 169 ? 34.319 50.999 30.464 1.00 18.03 763 VAL A O 1
ATOM 593 N N . MET A 1 170 ? 33.428 51.493 32.487 1.00 18.68 764 MET A N 1
ATOM 594 C CA . MET A 1 170 ? 32.097 51.825 31.986 1.00 18.28 764 MET A CA 1
ATOM 595 C C . MET A 1 170 ? 31.654 53.189 32.578 1.00 22.76 764 MET A C 1
ATOM 596 O O . MET A 1 170 ? 31.655 53.338 33.817 1.00 22.93 764 MET A O 1
ATOM 601 N N . PRO A 1 171 ? 31.263 54.191 31.749 1.00 16.83 765 PRO A N 1
ATOM 602 C CA . PRO A 1 171 ? 30.690 55.413 32.338 1.00 16.06 765 PRO A CA 1
ATOM 603 C C . PRO A 1 171 ? 29.273 55.096 32.821 1.00 18.37 765 PRO A C 1
ATOM 604 O O . PRO A 1 171 ? 28.613 54.173 32.297 1.00 15.98 765 PRO A O 1
ATOM 608 N N . LYS A 1 172 ? 28.836 55.815 33.852 1.00 14.53 766 LYS A N 1
ATOM 609 C CA . LYS A 1 172 ? 27.531 55.631 34.460 1.00 14.84 766 LYS A CA 1
ATOM 610 C C . LYS A 1 172 ? 26.846 56.969 34.746 1.00 21.01 766 LYS A C 1
ATOM 611 O O . LYS A 1 172 ? 27.503 57.980 34.976 1.00 20.26 766 LYS A O 1
ATOM 617 N N . LEU A 1 173 ? 25.523 56.966 34.698 1.00 20.75 767 LEU A N 1
ATOM 618 C CA . LEU A 1 173 ? 24.699 58.133 34.963 1.00 23.85 767 LEU A CA 1
ATOM 619 C C . LEU A 1 173 ? 23.626 57.621 35.891 1.00 30.88 767 LEU A C 1
ATOM 620 O O . LEU A 1 173 ? 22.837 56.754 35.498 1.00 29.73 767 LEU A O 1
ATOM 625 N N . ASN A 1 174 ? 23.710 58.033 37.180 1.00 30.36 768 ASN A N 1
ATOM 626 C CA . ASN A 1 174 ? 22.806 57.620 38.263 1.00 32.61 768 ASN A CA 1
ATOM 627 C C . ASN A 1 174 ? 22.802 56.090 38.448 1.00 37.75 768 ASN A C 1
ATOM 628 O O . ASN A 1 174 ? 21.741 55.492 38.633 1.00 40.18 768 ASN A O 1
ATOM 633 N N . GLY A 1 175 ? 23.986 55.475 38.354 1.00 31.28 769 GLY A N 1
ATOM 634 C CA . GLY A 1 175 ? 24.160 54.033 38.465 1.00 30.46 769 GLY A CA 1
ATOM 635 C C . GLY A 1 175 ? 23.864 53.221 37.207 1.00 30.96 769 GLY A C 1
ATOM 636 O O . GLY A 1 175 ? 24.119 52.015 37.195 1.00 31.46 769 GLY A O 1
ATOM 637 N N . GLN A 1 176 ? 23.329 53.856 36.138 1.00 24.61 770 GLN A N 1
ATOM 638 C CA . GLN A 1 176 ? 23.003 53.148 34.876 1.00 22.72 770 GLN A CA 1
ATOM 639 C C . GLN A 1 176 ? 24.152 53.232 33.865 1.00 22.73 770 GLN A C 1
ATOM 640 O O . GLN A 1 176 ? 24.757 54.295 33.731 1.00 20.24 770 GLN A O 1
ATOM 646 N N . ASP A 1 177 ? 24.420 52.140 33.115 1.00 19.11 771 ASP A N 1
ATOM 647 C CA . ASP A 1 177 ? 25.435 52.144 32.054 1.00 18.34 771 ASP A CA 1
ATOM 648 C C . ASP A 1 177 ? 25.152 53.293 31.080 1.00 19.46 771 ASP A C 1
ATOM 649 O O . ASP A 1 177 ? 24.000 53.512 30.679 1.00 16.69 771 ASP A O 1
ATOM 654 N N . ALA A 1 178 ? 26.203 54.055 30.761 1.00 16.41 772 ALA A N 1
ATOM 655 C CA . ALA A 1 178 ? 26.098 55.202 29.882 1.00 16.51 772 ALA A CA 1
ATOM 656 C C . ALA A 1 178 ? 26.851 55.033 28.542 1.00 18.23 772 ALA A C 1
ATOM 657 O O . ALA A 1 178 ? 27.056 56.010 27.814 1.00 16.15 772 ALA A O 1
ATOM 659 N N . ALA A 1 179 ? 27.201 53.770 28.201 1.00 15.31 773 ALA A N 1
ATOM 660 C CA . ALA A 1 179 ? 27.808 53.390 26.926 1.00 14.41 773 ALA A CA 1
ATOM 661 C C . ALA A 1 179 ? 27.303 51.995 26.580 1.00 17.95 773 ALA A C 1
ATOM 662 O O . ALA A 1 179 ? 26.878 51.269 27.477 1.00 16.43 773 ALA A O 1
ATOM 664 N N . ALA A 1 180 ? 27.340 51.622 25.291 1.00 16.29 774 ALA A N 1
ATOM 665 C CA . ALA A 1 180 ? 26.831 50.324 24.817 1.00 16.88 774 ALA A CA 1
ATOM 666 C C . ALA A 1 180 ? 27.621 49.175 25.413 1.00 20.85 774 ALA A C 1
ATOM 667 O O . ALA A 1 180 ? 27.032 48.176 25.804 1.00 21.84 774 ALA A O 1
ATOM 669 N N . ASN A 1 181 ? 28.943 49.319 25.502 1.00 15.61 775 ASN A N 1
ATOM 670 C CA . ASN A 1 181 ? 29.813 48.292 26.090 1.00 16.74 775 ASN A CA 1
ATOM 671 C C . ASN A 1 181 ? 30.923 48.951 26.893 1.00 20.35 775 ASN A C 1
ATOM 672 O O . ASN A 1 181 ? 31.260 50.095 26.616 1.00 18.93 775 ASN A O 1
ATOM 677 N N . ALA A 1 182 ? 31.501 48.233 27.877 1.00 17.96 776 ALA A N 1
ATOM 678 C CA . ALA A 1 182 ? 32.606 48.760 28.664 1.00 17.29 776 ALA A CA 1
ATOM 679 C C . ALA A 1 182 ? 33.849 48.711 27.774 1.00 18.72 776 ALA A C 1
ATOM 680 O O . ALA A 1 182 ? 33.887 47.908 26.844 1.00 18.36 776 ALA A O 1
ATOM 682 N N . ALA A 1 183 ? 34.844 49.573 28.034 1.00 13.73 777 ALA A N 1
ATOM 683 C CA . ALA A 1 183 ? 36.122 49.563 27.318 1.00 12.08 777 ALA A CA 1
ATOM 684 C C . ALA A 1 183 ? 37.002 48.596 28.096 1.00 18.27 777 ALA A C 1
ATOM 685 O O . ALA A 1 183 ? 36.922 48.548 29.333 1.00 17.82 777 ALA A O 1
ATOM 687 N N . LYS A 1 184 ? 37.799 47.794 27.396 1.00 15.66 778 LYS A N 1
ATOM 688 C CA . LYS A 1 184 ? 38.643 46.813 28.081 1.00 17.28 778 LYS A CA 1
ATOM 689 C C . LYS A 1 184 ? 40.086 46.866 27.600 1.00 23.79 778 LYS A C 1
ATOM 690 O O . LYS A 1 184 ? 40.334 46.866 26.392 1.00 24.16 778 LYS A O 1
ATOM 696 N N . VAL A 1 185 ? 41.032 46.939 28.548 1.00 20.63 779 VAL A N 1
ATOM 697 C CA . VAL A 1 185 ? 42.475 46.883 28.269 1.00 19.35 779 VAL A CA 1
ATOM 698 C C . VAL A 1 185 ? 43.125 45.871 29.191 1.00 23.97 779 VAL A C 1
ATOM 699 O O . VAL A 1 185 ? 42.563 45.515 30.238 1.00 23.00 779 VAL A O 1
ATOM 703 N N . THR A 1 186 ? 44.336 45.444 28.814 1.00 21.98 780 THR A N 1
ATOM 704 C CA . THR A 1 186 ? 45.181 44.595 29.629 1.00 21.59 780 THR A CA 1
ATOM 705 C C . THR A 1 186 ? 46.216 45.542 30.203 1.00 23.17 780 THR A C 1
ATOM 706 O O . THR A 1 186 ? 46.915 46.228 29.451 1.00 23.07 780 THR A O 1
ATOM 710 N N . VAL A 1 187 ? 46.273 45.621 31.530 1.00 17.61 781 VAL A N 1
ATOM 711 C CA . VAL A 1 187 ? 47.278 46.437 32.204 1.00 16.05 781 VAL A CA 1
ATOM 712 C C . VAL A 1 187 ? 48.455 45.455 32.387 1.00 20.87 781 VAL A C 1
ATOM 713 O O . VAL A 1 187 ? 48.279 44.395 32.984 1.00 20.05 781 VAL A O 1
ATOM 717 N N . VAL A 1 188 ? 49.604 45.765 31.780 1.00 18.43 782 VAL A N 1
ATOM 718 C CA . VAL A 1 188 ? 50.761 44.866 31.773 1.00 18.39 782 VAL A CA 1
ATOM 719 C C . VAL A 1 188 ? 51.672 45.052 32.980 1.00 20.65 782 VAL A C 1
ATOM 720 O O . VAL A 1 188 ? 51.743 46.136 33.560 1.00 19.43 782 VAL A O 1
ATOM 724 N N . ALA A 1 189 ? 52.385 43.998 33.328 1.00 16.57 783 ALA A N 1
ATOM 725 C CA . ALA A 1 189 ? 53.367 44.025 34.415 1.00 16.74 783 ALA A CA 1
ATOM 726 C C . ALA A 1 189 ? 54.538 44.972 34.027 1.00 21.92 783 ALA A C 1
ATOM 727 O O . ALA A 1 189 ? 54.748 45.267 32.846 1.00 19.99 783 ALA A O 1
ATOM 729 N N . ASP A 1 190 ? 55.273 45.471 35.018 1.00 18.73 784 ASP A N 1
ATOM 730 C CA . ASP A 1 190 ? 56.424 46.325 34.753 1.00 18.94 784 ASP A CA 1
ATOM 731 C C . ASP A 1 190 ? 57.636 45.454 34.291 1.00 23.04 784 ASP A C 1
ATOM 732 O O . ASP A 1 190 ? 57.467 44.252 34.003 1.00 22.42 784 ASP A O 1
ATOM 737 N N . ALA A 1 191 ? 58.834 46.047 34.201 1.00 20.38 785 ALA A N 1
ATOM 738 C CA . ALA A 1 191 ? 60.035 45.314 33.774 1.00 21.20 785 ALA A CA 1
ATOM 739 C C . ALA A 1 191 ? 60.302 44.090 34.661 1.00 24.80 785 ALA A C 1
ATOM 740 O O . ALA A 1 191 ? 59.976 44.093 35.854 1.00 23.04 785 ALA A O 1
ATOM 742 N N . LEU A 1 192 ? 60.912 43.051 34.070 1.00 22.54 786 LEU A N 1
ATOM 743 C CA . LEU A 1 192 ? 61.247 41.856 34.824 1.00 22.50 786 LEU A CA 1
ATOM 744 C C . LEU A 1 192 ? 62.165 42.224 35.999 1.00 25.14 786 LEU A C 1
ATOM 745 O O . LEU A 1 192 ? 63.164 42.926 35.816 1.00 26.60 786 LEU A O 1
ATOM 750 N N . SER A 1 193 ? 61.786 41.787 37.199 1.00 20.44 787 SER A N 1
ATOM 751 C CA . SER A 1 193 ? 62.558 41.961 38.426 1.00 20.37 787 SER A CA 1
ATOM 752 C C . SER A 1 193 ? 63.298 40.662 38.739 1.00 23.13 787 SER A C 1
ATOM 753 O O . SER A 1 193 ? 62.641 39.670 39.082 1.00 20.08 787 SER A O 1
ATOM 756 N N . SER A 1 194 ? 64.670 40.668 38.669 1.00 21.85 788 SER A N 1
ATOM 757 C CA A SER A 1 194 ? 65.490 39.499 39.000 0.50 22.38 788 SER A CA 1
ATOM 758 C CA B SER A 1 194 ? 65.448 39.470 38.994 0.50 21.42 788 SER A CA 1
ATOM 759 C C . SER A 1 194 ? 65.270 39.101 40.461 1.00 25.05 788 SER A C 1
ATOM 760 O O . SER A 1 194 ? 65.312 37.928 40.786 1.00 22.76 788 SER A O 1
ATOM 765 N N . ASN A 1 195 ? 65.015 40.091 41.337 1.00 22.30 789 ASN A N 1
ATOM 766 C CA . ASN A 1 195 ? 64.805 39.845 42.775 1.00 23.10 789 ASN A CA 1
ATOM 767 C C . ASN A 1 195 ? 63.529 39.085 43.096 1.00 23.90 789 ASN A C 1
ATOM 768 O O . ASN A 1 195 ? 63.540 38.258 43.999 1.00 25.14 789 ASN A O 1
ATOM 773 N N . GLN A 1 196 ? 62.442 39.354 42.353 1.00 17.29 790 GLN A N 1
ATOM 774 C CA . GLN A 1 196 ? 61.126 38.735 42.549 1.00 15.18 790 GLN A CA 1
ATOM 775 C C . GLN A 1 196 ? 60.967 37.453 41.734 1.00 21.65 790 GLN A C 1
ATOM 776 O O . GLN A 1 196 ? 60.075 36.640 42.011 1.00 21.70 790 GLN A O 1
ATOM 782 N N . SER A 1 197 ? 61.815 37.285 40.720 1.00 18.24 791 SER A N 1
ATOM 783 C CA . SER A 1 197 ? 61.727 36.125 39.835 1.00 16.42 791 SER A CA 1
ATOM 784 C C . SER A 1 197 ? 62.561 34.976 40.406 1.00 20.66 791 SER A C 1
ATOM 785 O O . SER A 1 197 ? 63.551 35.211 41.102 1.00 20.85 791 SER A O 1
ATOM 788 N N . LYS A 1 198 ? 62.160 33.740 40.111 1.00 16.03 792 LYS A N 1
ATOM 789 C CA . LYS A 1 198 ? 62.835 32.587 40.699 1.00 16.63 792 LYS A CA 1
ATOM 790 C C . LYS A 1 198 ? 62.985 31.466 39.710 1.00 19.38 792 LYS A C 1
ATOM 791 O O . LYS A 1 198 ? 62.041 31.170 38.966 1.00 17.63 792 LYS A O 1
ATOM 797 N N . VAL A 1 199 ? 64.142 30.797 39.764 1.00 15.82 793 VAL A N 1
ATOM 798 C CA . VAL A 1 199 ? 64.448 29.606 38.972 1.00 15.80 793 VAL A CA 1
ATOM 799 C C . VAL A 1 199 ? 64.640 28.398 39.919 1.00 18.85 793 VAL A C 1
ATOM 800 O O . VAL A 1 199 ? 65.249 28.538 40.976 1.00 18.31 793 VAL A O 1
ATOM 804 N N . SER A 1 200 ? 64.148 27.216 39.508 1.00 15.79 794 SER A N 1
ATOM 805 C CA . SER A 1 200 ? 64.183 25.997 40.295 1.00 15.73 794 SER A CA 1
ATOM 806 C C . SER A 1 200 ? 64.446 24.811 39.370 1.00 19.95 794 SER A C 1
ATOM 807 O O . SER A 1 200 ? 64.077 24.856 38.210 1.00 19.66 794 SER A O 1
ATOM 810 N N . VAL A 1 201 ? 65.089 23.755 39.873 1.00 17.23 795 VAL A N 1
ATO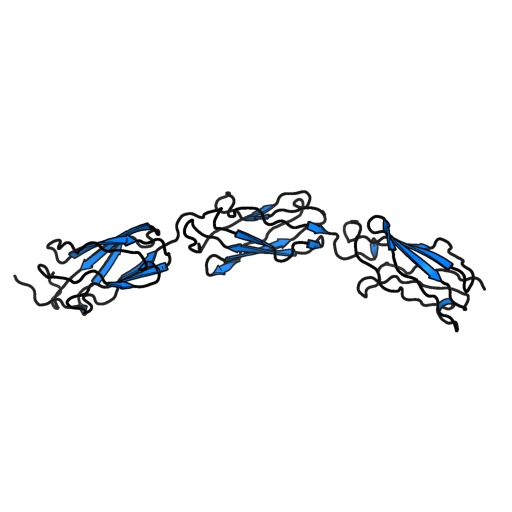M 811 C CA . VAL A 1 201 ? 65.310 22.520 39.100 1.00 16.32 795 VAL A CA 1
ATOM 812 C C . VAL A 1 201 ? 64.546 21.403 39.817 1.00 19.63 795 VAL A C 1
ATOM 813 O O . VAL A 1 201 ? 64.453 21.425 41.046 1.00 19.18 795 VAL A O 1
ATOM 817 N N . ALA A 1 202 ? 63.945 20.491 39.053 1.00 14.47 796 ALA A N 1
ATOM 818 C CA . ALA A 1 202 ? 63.139 19.395 39.591 1.00 14.52 796 ALA A CA 1
ATOM 819 C C . ALA A 1 202 ? 63.964 18.412 40.444 1.00 20.25 796 ALA A C 1
ATOM 820 O O . ALA A 1 202 ? 63.445 17.871 41.418 1.00 18.97 796 ALA A O 1
ATOM 822 N N . GLU A 1 203 ? 65.245 18.211 40.081 1.00 18.10 797 GLU A N 1
ATOM 823 C CA . GLU A 1 203 ? 66.182 17.311 40.760 1.00 19.17 797 GLU A CA 1
ATOM 824 C C . GLU A 1 203 ? 67.503 18.035 40.956 1.00 24.71 797 GLU A C 1
ATOM 825 O O . GLU A 1 203 ? 68.038 18.586 39.986 1.00 24.64 797 GLU A O 1
ATOM 831 N N . ASP A 1 204 ? 68.064 17.996 42.176 1.00 22.84 798 ASP A N 1
ATOM 832 C CA . ASP A 1 204 ? 69.364 18.653 42.372 1.00 23.68 798 ASP A CA 1
ATOM 833 C C . ASP A 1 204 ? 70.586 17.713 42.221 1.00 23.32 798 ASP A C 1
ATOM 834 O O . ASP A 1 204 ? 71.736 18.141 42.365 1.00 21.50 798 ASP A O 1
ATOM 839 N N . HIS A 1 205 ? 70.315 16.446 41.884 1.00 17.89 799 HIS A N 1
ATOM 840 C CA . HIS A 1 205 ? 71.324 15.452 41.531 1.00 19.94 799 HIS A CA 1
ATOM 841 C C . HIS A 1 205 ? 70.824 14.797 40.252 1.00 22.19 799 HIS A C 1
ATOM 842 O O . HIS A 1 205 ? 69.704 14.280 40.218 1.00 21.81 799 HIS A O 1
ATOM 849 N N . VAL A 1 206 ? 71.600 14.907 39.173 1.00 16.70 800 VAL A N 1
ATOM 850 C CA . VAL A 1 206 ? 71.187 14.337 37.879 1.00 16.09 800 VAL A CA 1
ATOM 851 C C . VAL A 1 206 ? 72.308 13.441 37.361 1.00 18.86 800 VAL A C 1
ATOM 852 O O . VAL A 1 206 ? 73.479 13.820 37.438 1.00 18.18 800 VAL A O 1
ATOM 856 N N . LYS A 1 207 ? 71.954 12.247 36.885 1.00 15.95 801 LYS A N 1
ATOM 857 C CA . LYS A 1 207 ? 72.932 11.312 36.328 1.00 16.33 801 LYS A CA 1
ATOM 858 C C . LYS A 1 207 ? 73.424 11.811 34.966 1.00 19.88 801 LYS A C 1
ATOM 859 O O . LYS A 1 207 ? 72.626 12.337 34.174 1.00 19.27 801 LYS A O 1
ATOM 865 N N . ALA A 1 208 ? 74.748 11.663 34.709 1.00 16.48 802 ALA A N 1
ATOM 866 C CA . ALA A 1 208 ? 75.392 12.085 33.460 1.00 16.40 802 ALA A CA 1
ATOM 867 C C . ALA A 1 208 ? 74.641 11.506 32.255 1.00 18.44 802 ALA A C 1
ATOM 868 O O . ALA A 1 208 ? 74.377 10.317 32.212 1.00 18.71 802 ALA A O 1
ATOM 870 N N . GLY A 1 209 ? 74.272 12.370 31.316 1.00 16.86 803 GLY A N 1
ATOM 871 C CA . GLY A 1 209 ? 73.511 11.988 30.126 1.00 16.44 803 GLY A CA 1
ATOM 872 C C . GLY A 1 209 ? 72.008 12.145 30.299 1.00 20.47 803 GLY A C 1
ATOM 873 O O . GLY A 1 209 ? 71.271 12.115 29.316 1.00 22.04 803 GLY A O 1
ATOM 874 N N . GLU A 1 210 ? 71.526 12.292 31.549 1.00 15.98 804 GLU A N 1
ATOM 875 C CA . GLU A 1 210 ? 70.089 12.406 31.831 1.00 14.73 804 GLU A CA 1
ATOM 876 C C . GLU A 1 210 ? 69.690 13.871 31.955 1.00 18.62 804 GLU A C 1
ATOM 877 O O . GLU A 1 210 ? 70.543 14.770 31.977 1.00 16.10 804 GLU A O 1
ATOM 883 N N . SER A 1 211 ? 68.398 14.106 32.021 1.00 14.28 805 SER A N 1
ATOM 884 C CA . SER A 1 211 ? 67.893 15.462 32.048 1.00 15.30 805 SER A CA 1
ATOM 885 C C . SER A 1 211 ? 66.969 15.710 33.223 1.00 19.65 805 SER A C 1
ATOM 886 O O . SER A 1 211 ? 66.523 14.757 33.878 1.00 17.61 805 SER A O 1
ATOM 889 N N . THR A 1 212 ? 66.708 16.994 33.504 1.00 16.93 806 THR A N 1
ATOM 890 C CA . THR A 1 212 ? 65.752 17.455 34.516 1.00 16.66 806 THR A CA 1
ATOM 891 C C . THR A 1 212 ? 64.964 18.651 33.951 1.00 18.40 806 THR A C 1
ATOM 892 O O . THR A 1 212 ? 65.316 19.180 32.897 1.00 18.49 806 THR A O 1
ATOM 896 N N . THR A 1 213 ? 63.900 19.060 34.650 1.00 13.67 807 THR A N 1
ATOM 897 C CA . THR A 1 213 ? 63.077 20.194 34.273 1.00 12.82 807 THR A CA 1
ATOM 898 C C . THR A 1 213 ? 63.501 21.407 35.064 1.00 13.42 807 THR A C 1
ATOM 899 O O . THR A 1 213 ? 63.718 21.335 36.281 1.00 14.43 807 THR A O 1
ATOM 903 N N . VAL A 1 214 ? 63.658 22.498 34.359 1.00 11.10 808 VAL A N 1
ATOM 904 C CA . VAL A 1 214 ? 63.990 23.805 34.936 1.00 12.56 808 VAL A CA 1
ATOM 905 C C . VAL A 1 214 ? 62.691 24.598 34.886 1.00 16.81 808 VAL A C 1
ATOM 906 O O . VAL A 1 214 ? 62.059 24.630 33.829 1.00 17.55 808 VAL A O 1
ATOM 910 N N . THR A 1 215 ? 62.297 25.241 35.997 1.00 12.83 809 THR A N 1
ATOM 911 C CA . THR A 1 215 ? 61.097 26.094 36.015 1.00 11.94 809 THR A CA 1
ATOM 912 C C . THR A 1 215 ? 61.525 27.540 36.360 1.00 16.55 809 THR A C 1
ATOM 913 O O . THR A 1 215 ? 62.271 27.758 37.329 1.00 16.68 809 THR A O 1
ATOM 917 N N . LEU A 1 216 ? 61.052 28.513 35.568 1.00 12.87 810 LEU A N 1
ATOM 918 C CA . LEU A 1 216 ? 61.252 29.932 35.843 1.00 12.52 810 LEU A CA 1
ATOM 919 C C . LEU A 1 216 ? 59.875 30.527 36.197 1.00 16.21 810 LEU A C 1
ATOM 920 O O . LEU A 1 216 ? 58.911 30.305 35.471 1.00 15.33 810 LEU A O 1
ATOM 925 N N . VAL A 1 217 ? 59.787 31.287 37.289 1.00 13.30 811 VAL A N 1
ATOM 926 C CA . VAL A 1 217 ? 58.564 32.019 37.596 1.00 14.15 811 VAL A CA 1
ATOM 927 C C . VAL A 1 217 ? 59.026 33.490 37.454 1.00 18.48 811 VAL A C 1
ATOM 928 O O . VAL A 1 217 ? 59.892 33.953 38.198 1.00 16.86 811 VAL A O 1
ATOM 932 N N . ALA A 1 218 ? 58.575 34.143 36.400 1.00 15.50 812 ALA A N 1
ATOM 933 C CA . ALA A 1 218 ? 59.039 35.493 36.084 1.00 16.01 812 ALA A CA 1
ATOM 934 C C . ALA A 1 218 ? 58.055 36.504 36.626 1.00 19.33 812 ALA A C 1
ATOM 935 O O . ALA A 1 218 ? 56.845 36.386 36.391 1.00 18.34 812 ALA A O 1
ATOM 937 N N . LYS A 1 219 ? 58.572 37.495 37.335 1.00 16.83 813 LYS A N 1
ATOM 938 C CA . LYS A 1 219 ? 57.725 38.526 37.940 1.00 17.64 813 LYS A CA 1
ATOM 939 C C . LYS A 1 219 ? 58.352 39.914 37.857 1.00 21.74 813 LYS A C 1
ATOM 940 O O . LYS A 1 219 ? 59.579 40.032 37.808 1.00 21.31 813 LYS A O 1
ATOM 946 N N . ASP A 1 220 ? 57.503 40.955 37.954 1.00 17.79 814 ASP A N 1
ATOM 947 C CA . ASP A 1 220 ? 57.928 42.351 38.059 1.00 17.34 814 ASP A CA 1
ATOM 948 C C . ASP A 1 220 ? 58.162 42.684 39.573 1.00 20.80 814 ASP A C 1
ATOM 949 O O . ASP A 1 220 ? 57.952 41.818 40.433 1.00 18.25 814 ASP A O 1
ATOM 954 N N . ALA A 1 221 ? 58.588 43.911 39.897 1.00 21.78 815 ALA A N 1
ATOM 955 C CA . ALA A 1 221 ? 58.873 44.329 41.284 1.00 23.82 815 ALA A CA 1
ATOM 956 C C . ALA A 1 221 ? 57.682 44.198 42.261 1.00 28.66 815 ALA A C 1
ATOM 957 O O . ALA A 1 221 ? 57.901 44.017 43.460 1.00 27.49 815 ALA A O 1
ATOM 959 N N . HIS A 1 222 ? 56.432 44.272 41.746 1.00 25.22 816 HIS A N 1
ATOM 960 C CA . HIS A 1 222 ? 55.216 44.164 42.558 1.00 25.25 816 HIS A CA 1
ATOM 961 C C . HIS A 1 222 ? 54.743 42.722 42.696 1.00 27.55 816 HIS A C 1
ATOM 962 O O . HIS A 1 222 ? 53.745 42.456 43.366 1.00 27.61 816 HIS A O 1
ATOM 969 N N . GLY A 1 223 ? 55.430 41.807 42.040 1.00 23.64 817 GLY A N 1
ATOM 970 C CA . GLY A 1 223 ? 55.034 40.406 42.065 1.00 22.38 817 GLY A CA 1
ATOM 971 C C . GLY A 1 223 ? 54.029 40.035 40.991 1.00 23.42 817 GLY A C 1
ATOM 972 O O . GLY A 1 223 ? 53.449 38.955 41.063 1.00 23.00 817 GLY A O 1
ATOM 973 N N . ASN A 1 224 ? 53.826 40.889 39.957 1.00 18.67 818 ASN A N 1
ATOM 974 C CA . ASN A 1 224 ? 52.925 40.488 38.858 1.00 17.48 818 ASN A CA 1
ATOM 975 C C . ASN A 1 224 ? 53.648 39.485 37.975 1.00 20.31 818 ASN A C 1
ATOM 976 O O . ASN A 1 224 ? 54.804 39.712 37.620 1.00 18.49 818 ASN A O 1
ATOM 981 N N . ALA A 1 225 ? 52.956 38.422 37.576 1.00 18.67 819 ALA A N 1
ATOM 982 C CA . ALA A 1 225 ? 53.467 37.402 36.661 1.00 20.16 819 ALA A CA 1
ATOM 983 C C . ALA A 1 225 ? 53.669 38.038 35.269 1.00 24.68 819 ALA A C 1
ATOM 984 O O . ALA A 1 225 ? 52.852 38.861 34.834 1.00 24.48 819 ALA A O 1
ATOM 986 N N . ILE A 1 226 ? 54.800 37.745 34.620 1.00 19.11 820 ILE A N 1
ATOM 987 C CA . ILE A 1 226 ? 55.108 38.302 33.308 1.00 18.52 820 ILE A CA 1
ATOM 988 C C . ILE A 1 226 ? 54.956 37.218 32.233 1.00 24.90 820 ILE A C 1
ATOM 989 O O . ILE A 1 226 ? 55.710 36.232 32.234 1.00 22.44 820 ILE A O 1
ATOM 994 N N . SER A 1 227 ? 54.011 37.442 31.303 1.00 24.82 821 SER A N 1
ATOM 995 C CA . SER A 1 227 ? 53.692 36.537 30.189 1.00 26.14 821 SER A CA 1
ATOM 996 C C . SER A 1 227 ? 54.368 36.910 28.878 1.00 29.62 821 SER A C 1
ATOM 997 O O . SER A 1 227 ? 54.839 38.032 28.721 1.00 28.73 821 SER A O 1
ATOM 1000 N N . GLY A 1 228 ? 54.427 35.938 27.968 1.00 26.83 822 GLY A N 1
ATOM 1001 C CA . GLY A 1 228 ? 54.943 36.070 26.614 1.00 26.25 822 GLY A CA 1
ATOM 1002 C C . GLY A 1 228 ? 56.418 36.349 26.475 1.00 30.15 822 GLY A C 1
ATOM 1003 O O . GLY A 1 228 ? 56.830 36.845 25.429 1.00 31.71 822 GLY A O 1
ATOM 1004 N N . LEU A 1 229 ? 57.236 36.032 27.502 1.00 23.56 823 LEU A N 1
ATOM 1005 C CA . LEU A 1 229 ? 58.679 36.271 27.418 1.00 22.95 823 LEU A CA 1
ATOM 1006 C C . LEU A 1 229 ? 59.391 35.335 26.453 1.00 25.91 823 LEU A C 1
ATOM 1007 O O . LEU A 1 229 ? 59.018 34.170 26.352 1.00 24.84 823 LEU A O 1
ATOM 1012 N N . SER A 1 230 ? 60.445 35.842 25.784 1.00 23.03 824 SER A N 1
ATOM 1013 C CA . SER A 1 230 ? 61.329 35.047 24.930 1.00 24.07 824 SER A CA 1
ATOM 1014 C C . SER A 1 230 ? 62.599 34.862 25.748 1.00 25.92 824 SER A C 1
ATOM 1015 O O . SER A 1 230 ? 63.220 35.844 26.170 1.00 26.22 824 SER A O 1
ATOM 1018 N N . LEU A 1 231 ? 62.915 33.608 26.072 1.00 19.70 825 LEU A N 1
ATOM 1019 C CA . LEU A 1 231 ? 64.022 33.296 26.964 1.00 18.74 825 LEU A CA 1
ATOM 1020 C C . LEU A 1 231 ? 65.098 32.441 26.360 1.00 23.37 825 LEU A C 1
ATOM 1021 O O . LEU A 1 231 ? 64.885 31.742 25.366 1.00 23.05 825 LEU A O 1
ATOM 1026 N N . SER A 1 232 ? 66.255 32.478 27.025 1.00 20.28 826 SER A N 1
ATOM 1027 C CA A SER A 1 232 ? 67.409 31.636 26.747 0.50 20.40 826 SER A CA 1
ATOM 1028 C CA B SER A 1 232 ? 67.412 31.640 26.739 0.50 20.39 826 SER A CA 1
ATOM 1029 C C . SER A 1 232 ? 67.993 31.229 28.104 1.00 22.51 826 SER A C 1
ATOM 1030 O O . SER A 1 232 ? 67.323 31.397 29.136 1.00 21.96 826 SER A O 1
ATOM 1035 N N . ALA A 1 233 ? 69.211 30.692 28.135 1.00 19.38 827 ALA A N 1
ATOM 1036 C CA . ALA A 1 233 ? 69.821 30.291 29.397 1.00 18.10 827 ALA A CA 1
ATOM 1037 C C . ALA A 1 233 ? 71.313 30.311 29.317 1.00 21.20 827 ALA A C 1
ATOM 1038 O O . ALA A 1 233 ? 71.908 30.133 28.245 1.00 21.78 827 ALA A O 1
ATOM 1040 N N . SER A 1 234 ? 71.921 30.491 30.475 1.00 16.01 828 SER A N 1
ATOM 1041 C CA . SER A 1 234 ? 73.364 30.454 30.652 1.00 16.59 828 SER A CA 1
ATOM 1042 C C . SER A 1 234 ? 73.655 29.266 31.600 1.00 21.43 828 SER A C 1
ATOM 1043 O O . SER A 1 234 ? 72.995 29.129 32.643 1.00 19.73 828 SER A O 1
ATOM 1046 N N . LEU A 1 235 ? 74.626 28.422 31.228 1.00 19.25 829 LEU A N 1
ATOM 1047 C CA . LEU A 1 235 ? 75.078 27.277 32.021 1.00 19.58 829 LEU A CA 1
ATOM 1048 C C . LEU A 1 235 ? 76.520 27.534 32.448 1.00 24.09 829 LEU A C 1
ATOM 1049 O O . LEU A 1 235 ? 77.346 27.890 31.616 1.00 24.36 829 LEU A O 1
ATOM 1054 N N . THR A 1 236 ? 76.815 27.388 33.732 1.00 20.79 830 THR A N 1
ATOM 1055 C CA . THR A 1 236 ? 78.171 27.597 34.264 1.00 21.80 830 THR A CA 1
ATOM 1056 C C . THR A 1 236 ? 78.542 26.461 35.220 1.00 25.15 830 THR A C 1
ATOM 1057 O O . THR A 1 236 ? 77.676 25.682 35.622 1.00 23.62 830 THR A O 1
ATOM 1061 N N . GLY A 1 237 ? 79.828 26.378 35.559 1.00 22.23 831 GLY A N 1
ATOM 1062 C CA . GLY A 1 237 ? 80.338 25.364 36.468 1.00 21.57 831 GLY A CA 1
ATOM 1063 C C . GLY A 1 237 ? 81.040 24.248 35.733 1.00 23.98 831 GLY A C 1
ATOM 1064 O O . GLY A 1 237 ? 80.986 24.166 34.496 1.00 21.12 831 GLY A O 1
ATOM 1065 N N . THR A 1 238 ? 81.724 23.397 36.494 1.00 21.92 832 THR A N 1
ATOM 1066 C CA . THR A 1 238 ? 82.505 22.242 36.015 1.00 21.65 832 THR A CA 1
ATOM 1067 C C . THR A 1 238 ? 81.725 21.407 34.999 1.00 23.15 832 THR A C 1
ATOM 1068 O O . THR A 1 238 ? 82.240 21.059 33.943 1.00 21.13 832 THR A O 1
ATOM 1072 N N . ALA A 1 239 ? 80.480 21.107 35.321 1.00 19.44 833 ALA A N 1
ATOM 1073 C CA . ALA A 1 239 ? 79.640 20.231 34.514 1.00 18.61 833 ALA A CA 1
ATOM 1074 C C . ALA A 1 239 ? 78.855 20.898 33.354 1.00 21.89 833 ALA A C 1
ATOM 1075 O O . ALA A 1 239 ? 78.124 20.201 32.643 1.00 21.74 833 ALA A O 1
ATOM 1077 N N . SER A 1 240 ? 79.022 22.228 33.147 1.00 18.25 834 SER A N 1
ATOM 1078 C CA . SER A 1 240 ? 78.356 22.975 32.065 1.00 17.78 834 SER A CA 1
ATOM 1079 C C . SER A 1 240 ? 78.849 22.573 30.665 1.00 23.89 834 SER A C 1
ATOM 1080 O O . SER A 1 240 ? 78.070 22.670 29.726 1.00 23.38 834 SER A O 1
ATOM 1083 N N . GLU A 1 241 ? 80.114 22.094 30.536 1.00 21.84 835 GLU A N 1
ATOM 1084 C CA . GLU A 1 241 ? 80.701 21.653 29.261 1.00 22.49 835 GLU A CA 1
ATOM 1085 C C . GLU A 1 241 ? 80.027 20.398 28.774 1.00 25.70 835 GLU A C 1
ATOM 1086 O O . GLU A 1 241 ? 80.195 19.352 29.393 1.00 24.99 835 GLU A O 1
ATOM 1092 N N . GLY A 1 242 ? 79.267 20.512 27.687 1.00 21.91 836 GLY A N 1
ATOM 1093 C CA . GLY A 1 242 ? 78.530 19.377 27.143 1.00 22.06 836 GLY A CA 1
ATOM 1094 C C . GLY A 1 242 ? 77.070 19.352 27.590 1.00 23.19 836 GLY A C 1
ATOM 1095 O O . GLY A 1 242 ? 76.290 18.542 27.096 1.00 22.25 836 GLY A O 1
ATOM 1096 N N . ALA A 1 243 ? 76.681 20.256 28.498 1.00 18.03 837 ALA A N 1
ATOM 1097 C CA . ALA A 1 243 ? 75.288 20.329 28.973 1.00 15.67 837 ALA A CA 1
ATOM 1098 C C . ALA A 1 243 ? 74.495 21.297 28.113 1.00 17.74 837 ALA A C 1
ATOM 1099 O O . ALA A 1 243 ? 75.071 22.235 27.553 1.00 16.81 837 ALA A O 1
ATOM 1101 N N . THR A 1 244 ? 73.168 21.085 27.982 1.00 13.62 838 THR A N 1
ATOM 1102 C CA . THR A 1 244 ? 72.354 21.968 27.141 1.00 13.64 838 THR A CA 1
ATOM 1103 C C . THR A 1 244 ? 71.025 22.278 27.820 1.00 15.04 838 THR A C 1
ATOM 1104 O O . THR A 1 244 ? 70.630 21.618 28.780 1.00 13.93 838 THR A O 1
ATOM 1108 N N . VAL A 1 245 ? 70.364 23.311 27.332 1.00 12.65 839 VAL A N 1
ATOM 1109 C CA . VAL A 1 245 ? 69.007 23.668 27.729 1.00 13.02 839 VAL A CA 1
ATOM 1110 C C . VAL A 1 245 ? 68.190 23.711 26.417 1.00 16.38 839 VAL A C 1
ATOM 1111 O O . VAL A 1 245 ? 68.681 24.160 25.376 1.00 15.52 839 VAL A O 1
ATOM 1115 N N . SER A 1 246 ? 66.949 23.222 26.475 1.00 14.33 840 SER A N 1
ATOM 1116 C CA . SER A 1 246 ? 65.994 23.206 25.362 1.00 13.37 840 SER A CA 1
ATOM 1117 C C . SER A 1 246 ? 65.290 24.560 25.209 1.00 16.46 840 SER A C 1
ATOM 1118 O O . SER A 1 246 ? 65.547 25.508 25.961 1.00 17.01 840 SER A O 1
ATOM 1121 N N . SER A 1 247 ? 64.332 24.636 24.263 1.00 13.06 841 SER A N 1
ATOM 1122 C CA . SER A 1 247 ? 63.447 25.780 24.095 1.00 12.32 841 SER A CA 1
ATOM 1123 C C . SER A 1 247 ? 62.567 25.857 25.376 1.00 14.52 841 SER A C 1
ATOM 1124 O O . SER A 1 247 ? 62.436 24.868 26.085 1.00 12.00 841 SER A O 1
ATOM 1127 N N . TRP A 1 248 ? 62.002 27.027 25.669 1.00 13.12 842 TRP A N 1
ATOM 1128 C CA . TRP A 1 248 ? 61.130 27.215 26.834 1.00 13.34 842 TRP A CA 1
ATOM 1129 C C . TRP A 1 248 ? 59.655 27.065 26.445 1.00 17.28 842 TRP A C 1
ATOM 1130 O O . TRP A 1 248 ? 59.269 27.397 25.319 1.00 16.01 842 TRP A O 1
ATOM 1141 N N . THR A 1 249 ? 58.864 26.524 27.362 1.00 14.88 843 THR A N 1
ATOM 1142 C CA . THR A 1 249 ? 57.412 26.383 27.192 1.00 14.42 843 THR A CA 1
ATOM 1143 C C . THR A 1 249 ? 56.731 27.209 28.258 1.00 17.76 843 THR A C 1
ATOM 1144 O O . THR A 1 249 ? 56.896 26.929 29.452 1.00 17.87 843 THR A O 1
ATOM 1148 N N . GLU A 1 250 ? 55.908 28.173 27.829 1.00 14.75 844 GLU A N 1
ATOM 1149 C CA . GLU A 1 250 ? 55.131 28.987 28.750 1.00 15.67 844 GLU A CA 1
ATOM 1150 C C . GLU A 1 250 ? 53.946 28.174 29.240 1.00 21.25 844 GLU A C 1
ATOM 1151 O O . GLU A 1 250 ? 53.263 27.534 28.431 1.00 20.80 844 GLU A O 1
ATOM 1157 N N . LYS A 1 251 ? 53.754 28.127 30.567 1.00 17.46 845 LYS A N 1
ATOM 1158 C CA . LYS A 1 251 ? 52.696 27.323 31.196 1.00 18.65 845 LYS A CA 1
ATOM 1159 C C . LYS A 1 251 ? 51.606 28.188 31.826 1.00 33.57 845 LYS A C 1
ATOM 1160 O O . LYS A 1 251 ? 50.789 27.688 32.592 1.00 38.09 845 LYS A O 1
ATOM 1166 N N . GLY A 1 252 ? 51.606 29.475 31.526 1.00 33.64 846 GLY A N 1
ATOM 1167 C CA . GLY A 1 252 ? 50.613 30.385 32.080 1.00 35.06 846 GLY A CA 1
ATOM 1168 C C . GLY A 1 252 ? 51.020 30.979 33.409 1.00 39.39 846 GLY A C 1
ATOM 1169 O O . GLY A 1 252 ? 51.806 30.380 34.157 1.00 38.22 846 GLY A O 1
ATOM 1170 N N . ASP A 1 253 ? 50.483 32.177 33.705 1.00 35.80 847 ASP A N 1
ATOM 1171 C CA . ASP A 1 253 ? 50.760 32.921 34.943 1.00 35.58 847 ASP A CA 1
ATOM 1172 C C . ASP A 1 253 ? 52.265 33.131 35.197 1.00 32.59 847 ASP A C 1
ATOM 1173 O O . ASP A 1 253 ? 52.750 32.962 36.328 1.00 32.85 847 ASP A O 1
ATOM 1178 N N . GLY A 1 254 ? 52.984 33.477 34.125 1.00 25.38 848 GLY A N 1
ATOM 1179 C CA . GLY A 1 254 ? 54.416 33.775 34.159 1.00 22.83 848 GLY A CA 1
ATOM 1180 C C . GLY A 1 254 ? 55.331 32.626 34.535 1.00 21.44 848 GLY A C 1
ATOM 1181 O O . GLY A 1 254 ? 56.444 32.848 35.014 1.00 19.34 848 GLY A O 1
ATOM 1182 N N . SER A 1 255 ? 54.868 31.393 34.320 1.00 18.07 849 SER A N 1
ATOM 1183 C CA . SER A 1 255 ? 55.636 30.184 34.588 1.00 16.54 849 SER A CA 1
ATOM 1184 C C . SER A 1 255 ? 56.179 29.673 33.253 1.00 17.65 849 SER A C 1
ATOM 1185 O O . SER A 1 255 ? 55.441 29.629 32.274 1.00 15.25 849 SER A O 1
ATOM 1188 N N . TYR A 1 256 ? 57.464 29.301 33.197 1.00 14.51 850 TYR A N 1
ATOM 1189 C CA . TYR A 1 256 ? 58.079 28.785 31.951 1.00 12.69 850 TYR A CA 1
ATOM 1190 C C . TYR A 1 256 ? 58.892 27.569 32.309 1.00 16.39 850 TYR A C 1
ATOM 1191 O O . TYR A 1 256 ? 59.534 27.555 33.358 1.00 15.64 850 TYR A O 1
ATOM 1200 N N . VAL A 1 257 ? 58.888 26.552 31.452 1.00 11.96 851 VAL A N 1
ATOM 1201 C CA . VAL A 1 257 ? 59.688 25.352 31.748 1.00 11.56 851 VAL A CA 1
ATOM 1202 C C . VAL A 1 257 ? 60.619 25.004 30.601 1.00 16.16 851 VAL A C 1
ATOM 1203 O O . VAL A 1 257 ? 60.305 25.289 29.444 1.00 15.63 851 VAL A O 1
ATOM 1207 N N . ALA A 1 258 ? 61.747 24.341 30.908 1.00 13.35 852 ALA A N 1
ATOM 1208 C CA . ALA A 1 258 ? 62.684 23.886 29.870 1.00 11.63 852 ALA A CA 1
ATOM 1209 C C . ALA A 1 258 ? 63.331 22.620 30.355 1.00 14.81 852 ALA A C 1
ATOM 1210 O O . ALA A 1 258 ? 63.327 22.341 31.561 1.00 13.16 852 ALA A O 1
ATOM 1212 N N . THR A 1 259 ? 63.894 21.852 29.421 1.00 12.77 853 THR A N 1
ATOM 1213 C CA . THR A 1 259 ? 64.654 20.638 29.714 1.00 12.31 853 THR A CA 1
ATOM 1214 C C . THR A 1 259 ? 66.143 20.940 29.734 1.00 16.38 853 THR A C 1
ATOM 1215 O O . THR A 1 259 ? 66.699 21.435 28.754 1.00 14.45 853 THR A O 1
ATOM 1219 N N . LEU A 1 260 ? 66.789 20.585 30.832 1.00 13.48 854 LEU A N 1
ATOM 1220 C CA . LEU A 1 260 ? 68.229 20.747 30.981 1.00 15.83 854 LEU A CA 1
ATOM 1221 C C . LEU A 1 260 ? 68.784 19.336 30.811 1.00 18.70 854 LEU A C 1
ATOM 1222 O O . LEU A 1 260 ? 68.407 18.446 31.581 1.00 17.92 854 LEU A O 1
ATOM 1227 N N . THR A 1 261 ? 69.641 19.121 29.798 1.00 14.64 855 THR A N 1
ATOM 1228 C CA . THR A 1 261 ? 70.251 17.807 29.578 1.00 14.85 855 THR A CA 1
ATOM 1229 C C . THR A 1 261 ? 71.718 17.900 29.988 1.00 19.13 855 THR A C 1
ATOM 1230 O O . THR A 1 261 ? 72.430 18.781 29.512 1.00 18.64 855 THR A O 1
ATOM 1234 N N . THR A 1 262 ? 72.173 16.998 30.849 1.00 16.42 856 THR A N 1
ATOM 1235 C CA . THR A 1 262 ? 73.596 16.991 31.247 1.00 17.40 856 THR A CA 1
ATOM 1236 C C . THR A 1 262 ? 74.384 16.192 30.205 1.00 21.94 856 THR A C 1
ATOM 1237 O O . THR A 1 262 ? 73.799 15.390 29.483 1.00 20.58 856 THR A O 1
ATOM 1241 N N . GLY A 1 263 ? 75.703 16.388 30.164 1.00 20.82 857 GLY A N 1
ATOM 1242 C CA . GLY A 1 263 ? 76.581 15.607 29.294 1.00 20.72 857 GLY A CA 1
ATOM 1243 C C . GLY A 1 263 ? 77.345 14.588 30.129 1.00 23.46 857 GLY A C 1
ATOM 1244 O O . GLY A 1 263 ? 76.902 14.250 31.229 1.00 22.36 857 GLY A O 1
ATOM 1245 N N . GLY A 1 264 ? 78.524 14.174 29.659 1.00 19.32 858 GLY A N 1
ATOM 1246 C CA . GLY A 1 264 ? 79.358 13.173 30.332 1.00 19.01 858 GLY A CA 1
ATOM 1247 C C . GLY A 1 264 ? 80.252 13.664 31.460 1.00 22.70 858 GLY A C 1
ATOM 1248 O O . GLY A 1 264 ? 80.965 12.869 32.095 1.00 22.00 858 GLY A O 1
ATOM 1249 N N . LYS A 1 265 ? 80.248 14.984 31.686 1.00 18.37 859 LYS A N 1
ATOM 1250 C CA . LYS A 1 265 ? 81.087 15.615 32.704 1.00 18.37 859 LYS A CA 1
ATOM 1251 C C . LYS A 1 265 ? 80.321 15.729 34.014 1.00 19.59 859 LYS A C 1
ATOM 1252 O O . LYS A 1 265 ? 79.227 16.289 34.030 1.00 19.24 859 LYS A O 1
ATOM 1258 N N . THR A 1 266 ? 80.874 15.163 35.102 1.00 15.88 860 THR A N 1
ATOM 1259 C CA . THR A 1 266 ? 80.225 15.221 36.423 1.00 14.76 860 THR A CA 1
ATOM 1260 C C . THR A 1 266 ? 80.693 16.498 37.146 1.00 20.51 860 THR A C 1
ATOM 1261 O O . THR A 1 266 ? 81.688 17.111 36.744 1.00 20.03 860 THR A O 1
ATOM 1265 N N . GLY A 1 267 ? 80.007 16.852 38.226 1.00 17.77 861 GLY A N 1
ATOM 1266 C CA . GLY A 1 267 ? 80.356 18.023 39.017 1.00 17.91 861 GLY A CA 1
ATOM 1267 C C . GLY A 1 267 ? 79.232 19.034 39.115 1.00 22.24 861 GLY A C 1
ATOM 1268 O O . GLY A 1 267 ? 78.092 18.758 38.722 1.00 20.54 861 GLY A O 1
ATOM 1269 N N . GLU A 1 268 ? 79.558 20.228 39.627 1.00 20.25 862 GLU A N 1
ATOM 1270 C CA . GLU A 1 268 ? 78.590 21.302 39.784 1.00 21.06 862 GLU A CA 1
ATOM 1271 C C . GLU A 1 268 ? 78.173 21.929 38.459 1.00 22.09 862 GLU A C 1
ATOM 1272 O O . GLU A 1 268 ? 78.978 22.103 37.546 1.00 20.29 862 GLU A O 1
ATOM 1278 N N . LEU A 1 269 ? 76.908 22.293 38.392 1.00 18.96 863 LEU A N 1
ATOM 1279 C CA . LEU A 1 269 ? 76.271 22.949 37.264 1.00 19.21 863 LEU A CA 1
ATOM 1280 C C . LEU A 1 269 ? 75.273 23.995 37.791 1.00 21.93 863 LEU A C 1
ATOM 1281 O O . LEU A 1 269 ? 74.502 23.709 38.708 1.00 22.10 863 LEU A O 1
ATOM 1286 N N . ARG A 1 270 ? 75.297 25.195 37.208 1.00 18.37 864 ARG A N 1
ATOM 1287 C CA A ARG A 1 270 ? 74.379 26.280 37.564 0.50 18.33 864 ARG A CA 1
ATOM 1288 C CA B ARG A 1 270 ? 74.379 26.277 37.569 0.50 18.46 864 ARG A CA 1
ATOM 1289 C C . ARG A 1 270 ? 73.651 26.727 36.311 1.00 22.59 864 ARG A C 1
ATOM 1290 O O . ARG A 1 270 ? 74.273 26.824 35.248 1.00 20.92 864 ARG A O 1
ATOM 1305 N N . VAL A 1 271 ? 72.330 26.968 36.429 1.00 18.29 865 VAL A N 1
ATOM 1306 C CA . VAL A 1 271 ? 71.495 27.401 35.327 1.00 17.56 865 VAL A CA 1
ATOM 1307 C C . VAL A 1 271 ? 70.863 28.738 35.643 1.00 20.76 865 VAL A C 1
ATOM 1308 O O . VAL A 1 271 ? 70.162 28.882 36.647 1.00 20.60 865 VAL A O 1
ATOM 1312 N N . MET A 1 272 ? 71.106 29.704 34.774 1.00 15.60 866 MET A N 1
ATOM 1313 C CA . MET A 1 272 ? 70.526 31.031 34.885 1.00 15.70 866 MET A CA 1
ATOM 1314 C C . MET A 1 272 ? 69.664 31.295 33.636 1.00 20.35 866 MET A C 1
ATOM 1315 O O . MET A 1 272 ? 70.223 31.454 32.550 1.00 19.83 866 MET A O 1
ATOM 1320 N N . PRO A 1 273 ? 68.313 31.331 33.747 1.00 18.13 867 PRO A N 1
ATOM 1321 C CA . PRO A 1 273 ? 67.506 31.721 32.580 1.00 17.06 867 PRO A CA 1
ATOM 1322 C C . PRO A 1 273 ? 67.832 33.176 32.271 1.00 20.37 867 PRO A C 1
ATOM 1323 O O . PRO A 1 273 ? 68.191 33.956 33.177 1.00 18.45 867 PRO A O 1
ATOM 1327 N N . LEU A 1 274 ? 67.794 33.506 30.977 1.00 18.04 868 LEU A N 1
ATOM 1328 C CA . LEU A 1 274 ? 68.132 34.838 30.507 1.00 19.43 868 LEU A CA 1
ATOM 1329 C C . LEU A 1 274 ? 66.974 35.482 29.769 1.00 24.19 868 LEU A C 1
ATOM 1330 O O . LEU A 1 274 ? 66.311 34.831 28.955 1.00 23.09 868 LEU A O 1
ATOM 1335 N N . PHE A 1 275 ? 66.748 36.765 30.051 1.00 21.81 869 PHE A N 1
ATOM 1336 C CA . PHE A 1 275 ? 65.769 37.571 29.347 1.00 23.79 869 PHE A CA 1
ATOM 1337 C C . PHE A 1 275 ? 66.548 38.751 28.759 1.00 31.42 869 PHE A C 1
ATOM 1338 O O . PHE A 1 275 ? 67.215 39.463 29.507 1.00 30.62 869 PHE A O 1
ATOM 1346 N N . ASN A 1 276 ? 66.528 38.894 27.413 1.00 30.87 870 ASN A N 1
ATOM 1347 C CA . ASN A 1 276 ? 67.276 39.911 26.652 1.00 31.74 870 ASN A CA 1
ATOM 1348 C C . ASN A 1 276 ? 68.769 39.901 27.009 1.00 34.76 870 ASN A C 1
ATOM 1349 O O . ASN A 1 276 ? 69.375 40.951 27.238 1.00 34.37 870 ASN A O 1
ATOM 1354 N N . GLY A 1 277 ? 69.315 38.688 27.128 1.00 31.30 871 GLY A N 1
ATOM 1355 C CA . GLY A 1 277 ? 70.711 38.441 27.482 1.00 30.18 871 GLY A CA 1
ATOM 1356 C C . GLY A 1 277 ? 71.093 38.723 28.922 1.00 32.68 871 GLY A C 1
ATOM 1357 O O . GLY A 1 277 ? 72.252 38.533 29.280 1.00 33.61 871 GLY A O 1
ATOM 1358 N N . GLN A 1 278 ? 70.145 39.181 29.763 1.00 27.40 872 GLN A N 1
ATOM 1359 C CA . GLN A 1 278 ? 70.403 39.487 31.182 1.00 27.35 872 GLN A CA 1
ATOM 1360 C C . GLN A 1 278 ? 69.811 38.407 32.135 1.00 26.81 872 GLN A C 1
ATOM 1361 O O . GLN A 1 278 ? 68.718 37.914 31.841 1.00 23.84 872 GLN A O 1
ATOM 1367 N N . PRO A 1 279 ? 70.417 38.171 33.339 1.00 24.54 873 PRO A N 1
ATOM 1368 C CA . PRO A 1 279 ? 69.830 37.210 34.294 1.00 23.69 873 PRO A CA 1
ATOM 1369 C C . PRO A 1 279 ? 68.363 37.486 34.565 1.00 26.48 873 PRO A C 1
ATOM 1370 O O . PRO A 1 279 ? 67.958 38.638 34.768 1.00 25.49 873 PRO A O 1
ATOM 1374 N N . ALA A 1 280 ? 67.555 36.434 34.503 1.00 21.96 874 ALA A N 1
ATOM 1375 C CA . ALA A 1 280 ? 66.115 36.583 34.724 1.00 22.12 874 ALA A CA 1
ATOM 1376 C C . ALA A 1 280 ? 65.722 36.169 36.140 1.00 27.02 874 ALA A C 1
ATOM 1377 O O . ALA A 1 280 ? 64.554 36.241 36.486 1.00 29.17 874 ALA A O 1
ATOM 1379 N N . ALA A 1 281 ? 66.682 35.732 36.959 1.00 22.08 875 ALA A N 1
ATOM 1380 C CA . ALA A 1 281 ? 66.386 35.313 38.333 1.00 22.00 875 ALA A CA 1
ATOM 1381 C C . ALA A 1 281 ? 67.439 35.801 39.307 1.00 27.07 875 ALA A C 1
ATOM 1382 O O . ALA A 1 281 ? 68.544 36.161 38.894 1.00 23.77 875 ALA A O 1
ATOM 1384 N N . THR A 1 282 ? 67.088 35.817 40.607 1.00 28.24 876 THR A N 1
ATOM 1385 C CA . THR A 1 282 ? 67.957 36.279 41.696 1.00 29.58 876 THR A CA 1
ATOM 1386 C C . THR A 1 282 ? 69.256 35.501 41.741 1.00 32.42 876 THR A C 1
ATOM 1387 O O . THR A 1 282 ? 70.336 36.086 41.774 1.00 32.82 876 THR A O 1
ATOM 1391 N N . GLU A 1 283 ? 69.152 34.178 41.716 1.00 26.47 877 GLU A N 1
ATOM 1392 C CA . GLU A 1 283 ? 70.334 33.332 41.779 1.00 26.14 877 GLU A CA 1
ATOM 1393 C C . GLU A 1 283 ? 70.107 32.129 40.892 1.00 26.21 877 GLU A C 1
ATOM 1394 O O . GLU A 1 283 ? 68.967 31.709 40.698 1.00 24.54 877 GLU A O 1
ATOM 1400 N N . ALA A 1 284 ? 71.181 31.609 40.313 1.00 22.39 878 ALA A N 1
ATOM 1401 C CA . ALA A 1 284 ? 71.108 30.455 39.415 1.00 21.30 878 ALA A CA 1
ATOM 1402 C C . ALA A 1 284 ? 70.654 29.227 40.190 1.00 23.70 878 ALA A C 1
ATOM 1403 O O . ALA A 1 284 ? 70.978 29.101 41.381 1.00 23.15 878 ALA A O 1
ATOM 1405 N N . ALA A 1 285 ? 69.873 28.347 39.550 1.00 19.38 879 ALA A N 1
ATOM 1406 C CA . ALA A 1 285 ? 69.497 27.085 40.204 1.00 19.71 879 ALA A CA 1
ATOM 1407 C C . ALA A 1 285 ? 70.755 26.184 40.151 1.00 24.78 879 ALA A C 1
ATOM 1408 O O . ALA A 1 285 ? 71.460 26.163 39.135 1.00 23.34 879 ALA A O 1
ATOM 1410 N N . GLN A 1 286 ? 71.063 25.488 41.248 1.00 21.73 880 GLN A N 1
ATOM 1411 C CA . GLN A 1 286 ? 72.245 24.659 41.272 1.00 23.04 880 GLN A CA 1
ATOM 1412 C C . GLN A 1 286 ? 71.943 23.164 41.386 1.00 25.15 880 GLN A C 1
ATOM 1413 O O . GLN A 1 286 ? 71.050 22.731 42.127 1.00 22.65 880 GLN A O 1
ATOM 1419 N N . LEU A 1 287 ? 72.687 22.381 40.605 1.00 21.04 881 LEU A N 1
ATOM 1420 C CA . LEU A 1 287 ? 72.596 20.939 40.684 1.00 20.43 881 LEU A CA 1
ATOM 1421 C C . LEU A 1 287 ? 73.975 20.310 40.593 1.00 21.56 881 LEU A C 1
ATOM 1422 O O . LEU A 1 287 ? 74.953 20.966 40.194 1.00 21.76 881 LEU A O 1
ATOM 1427 N N . THR A 1 288 ? 74.049 19.060 41.011 1.00 16.72 882 THR A N 1
ATOM 1428 C CA . THR A 1 288 ? 75.251 18.259 40.918 1.00 16.76 882 THR A CA 1
ATOM 1429 C C . THR A 1 288 ? 75.002 17.205 39.855 1.00 19.02 882 THR A C 1
ATOM 1430 O O . THR A 1 288 ? 74.016 16.444 39.935 1.00 18.00 882 THR A O 1
ATOM 1434 N N . VAL A 1 289 ? 75.901 17.133 38.878 1.00 15.26 883 VAL A N 1
ATOM 1435 C CA . VAL A 1 289 ? 75.865 16.046 37.899 1.00 13.05 883 VAL A CA 1
ATOM 1436 C C . VAL A 1 289 ? 76.688 14.898 38.530 1.00 16.70 883 VAL A C 1
ATOM 1437 O O . VAL A 1 289 ? 77.864 15.064 38.856 1.00 15.27 883 VAL A O 1
ATOM 1441 N N . ILE A 1 290 ? 76.040 13.768 38.752 1.00 14.90 884 ILE A N 1
ATOM 1442 C CA . ILE A 1 290 ? 76.651 12.561 39.305 1.00 15.27 884 ILE A CA 1
ATOM 1443 C C . ILE A 1 290 ? 76.895 11.580 38.165 1.00 18.67 884 ILE A C 1
ATOM 1444 O O . ILE A 1 290 ? 76.484 11.875 37.042 1.00 15.91 884 ILE A O 1
ATOM 1449 N N . ALA A 1 291 ? 77.560 10.425 38.416 1.00 16.55 885 ALA A N 1
ATOM 1450 C CA . ALA A 1 291 ? 77.807 9.462 37.334 1.00 16.51 885 ALA A CA 1
ATOM 1451 C C . ALA A 1 291 ? 76.524 8.988 36.663 1.00 18.87 885 ALA A C 1
ATOM 1452 O O . ALA A 1 291 ? 75.464 8.921 37.302 1.00 16.80 885 ALA A O 1
ATOM 1454 N N . GLY A 1 292 ? 76.626 8.656 35.377 1.00 15.39 886 GLY A N 1
ATOM 1455 C CA . GLY A 1 292 ? 75.486 8.149 34.627 1.00 15.20 886 GLY A CA 1
ATOM 1456 C C . GLY A 1 292 ? 75.098 6.746 35.070 1.00 21.51 886 GLY A C 1
ATOM 1457 O O . GLY A 1 292 ? 75.696 6.179 36.006 1.00 20.10 886 GLY A O 1
ATOM 1458 N N . GLU A 1 293 ? 74.074 6.185 34.412 1.00 20.11 887 GLU A N 1
ATOM 1459 C CA . GLU A 1 293 ? 73.610 4.807 34.628 1.00 20.90 887 GLU A CA 1
ATOM 1460 C C . GLU A 1 293 ? 74.848 3.903 34.468 1.00 24.70 887 GLU A C 1
ATOM 1461 O O . GLU A 1 293 ? 75.664 4.142 33.568 1.00 22.62 887 GLU A O 1
ATOM 1467 N N . MET A 1 294 ? 74.991 2.885 35.316 1.00 23.83 888 MET A N 1
ATOM 1468 C CA . MET A 1 294 ? 76.157 2.014 35.184 1.00 26.02 888 MET A CA 1
ATOM 1469 C C . MET A 1 294 ? 76.250 1.324 33.813 1.00 24.73 888 MET A C 1
ATOM 1470 O O . MET A 1 294 ? 75.236 1.021 33.178 1.00 23.70 888 MET A O 1
ATOM 1475 N N . SER A 1 295 ? 77.470 1.163 33.343 1.00 18.77 889 SER A N 1
ATOM 1476 C CA . SER A 1 295 ? 77.763 0.521 32.081 1.00 18.18 889 SER A CA 1
ATOM 1477 C C . SER A 1 295 ? 78.445 -0.812 32.427 1.00 23.21 889 SER A C 1
ATOM 1478 O O . SER A 1 295 ? 79.521 -0.837 33.049 1.00 21.87 889 SER A O 1
ATOM 1481 N N . SER A 1 296 ? 77.800 -1.912 32.060 1.00 20.39 890 SER A N 1
ATOM 1482 C CA . SER A 1 296 ? 78.378 -3.225 32.341 1.00 20.95 890 SER A CA 1
ATOM 1483 C C . SER A 1 296 ? 79.665 -3.420 31.529 1.00 23.63 890 SER A C 1
ATOM 1484 O O . SER A 1 296 ? 80.617 -3.973 32.058 1.00 22.76 890 SER A O 1
ATOM 1487 N N . ALA A 1 297 ? 79.737 -2.846 30.310 1.00 21.64 891 ALA A N 1
ATOM 1488 C CA . ALA A 1 297 ? 80.936 -2.902 29.457 1.00 21.74 891 ALA A CA 1
ATOM 1489 C C . ALA A 1 297 ? 82.179 -2.223 30.079 1.00 22.35 891 ALA A C 1
ATOM 1490 O O . ALA A 1 297 ? 83.297 -2.690 29.873 1.00 20.83 891 ALA A O 1
ATOM 1492 N N . ASN A 1 298 ? 81.983 -1.158 30.870 1.00 17.82 892 ASN A N 1
ATOM 1493 C CA . ASN A 1 298 ? 83.075 -0.388 31.485 1.00 17.60 892 ASN A CA 1
ATOM 1494 C C . ASN A 1 298 ? 83.349 -0.818 32.922 1.00 21.84 892 ASN A C 1
ATOM 1495 O O . ASN A 1 298 ? 84.247 -0.289 33.576 1.00 20.81 892 ASN A O 1
ATOM 1500 N N . SER A 1 299 ? 82.558 -1.755 33.421 1.00 17.15 893 SER A N 1
ATOM 1501 C CA . SER A 1 299 ? 82.676 -2.203 34.804 1.00 15.22 893 SER A CA 1
ATOM 1502 C C . SER A 1 299 ? 83.426 -3.524 34.876 1.00 21.90 893 SER A C 1
ATOM 1503 O O . SER A 1 299 ? 83.450 -4.247 33.875 1.00 21.31 893 SER A O 1
ATOM 1506 N N . THR A 1 300 ? 84.106 -3.809 36.013 1.00 18.67 894 THR A N 1
ATOM 1507 C CA . THR A 1 300 ? 84.907 -5.043 36.160 1.00 18.06 894 THR A CA 1
ATOM 1508 C C . THR A 1 300 ? 84.707 -5.709 37.516 1.00 20.34 894 THR A C 1
ATOM 1509 O O . THR A 1 300 ? 84.480 -5.038 38.502 1.00 18.31 894 THR A O 1
ATOM 1513 N N . LEU A 1 301 ? 84.864 -7.042 37.562 1.00 18.97 895 LEU A N 1
ATOM 1514 C CA . LEU A 1 301 ? 84.807 -7.823 38.779 1.00 16.75 895 LEU A CA 1
ATOM 1515 C C . LEU A 1 301 ? 85.999 -8.765 38.770 1.00 20.11 895 LEU A C 1
ATOM 1516 O O . LEU A 1 301 ? 86.171 -9.507 37.809 1.00 19.90 895 LEU A O 1
ATOM 1521 N N . VAL A 1 302 ? 86.824 -8.723 39.814 1.00 17.16 896 VAL A N 1
ATOM 1522 C CA . VAL A 1 302 ? 87.987 -9.623 39.989 1.00 16.93 896 VAL A CA 1
ATOM 1523 C C . VAL A 1 302 ? 87.906 -10.248 41.396 1.00 20.24 896 VAL A C 1
ATOM 1524 O O . VAL A 1 302 ? 87.247 -9.684 42.261 1.00 19.05 896 VAL A O 1
ATOM 1528 N N . ALA A 1 303 ? 88.637 -11.357 41.634 1.00 17.24 897 ALA A N 1
ATOM 1529 C CA . ALA A 1 303 ? 88.753 -12.022 42.926 1.00 17.14 897 ALA A CA 1
ATOM 1530 C C . ALA A 1 303 ? 90.239 -12.050 43.258 1.00 20.57 897 ALA A C 1
ATOM 1531 O O . ALA A 1 303 ? 91.040 -11.887 42.338 1.00 20.51 897 ALA A O 1
ATOM 1533 N N . ASP A 1 304 ? 90.622 -12.189 44.542 1.00 17.49 898 ASP A N 1
ATOM 1534 C CA . ASP A 1 304 ? 92.042 -12.272 44.926 1.00 19.44 898 ASP A CA 1
ATOM 1535 C C . ASP A 1 304 ? 92.638 -13.692 44.677 1.00 23.66 898 ASP A C 1
ATOM 1536 O O . ASP A 1 304 ? 93.847 -13.883 44.765 1.00 23.04 898 ASP A O 1
ATOM 1541 N N . ASN A 1 305 ? 91.776 -14.682 44.400 1.00 20.05 899 ASN A N 1
ATOM 1542 C CA . ASN A 1 305 ? 92.177 -16.067 44.124 1.00 19.95 899 ASN A CA 1
ATOM 1543 C C . ASN A 1 305 ? 91.218 -16.636 43.073 1.00 26.37 899 ASN A C 1
ATOM 1544 O O . ASN A 1 305 ? 90.015 -16.710 43.325 1.00 25.25 899 ASN A O 1
ATOM 1549 N N . LYS A 1 306 ? 91.745 -17.049 41.909 1.00 24.62 900 LYS A N 1
ATOM 1550 C CA . LYS A 1 306 ? 90.931 -17.658 40.849 1.00 24.89 900 LYS A CA 1
ATOM 1551 C C . LYS A 1 306 ? 90.642 -19.151 41.082 1.00 24.00 900 LYS A C 1
ATOM 1552 O O . LYS A 1 306 ? 89.759 -19.703 40.427 1.00 21.48 900 LYS A O 1
ATOM 15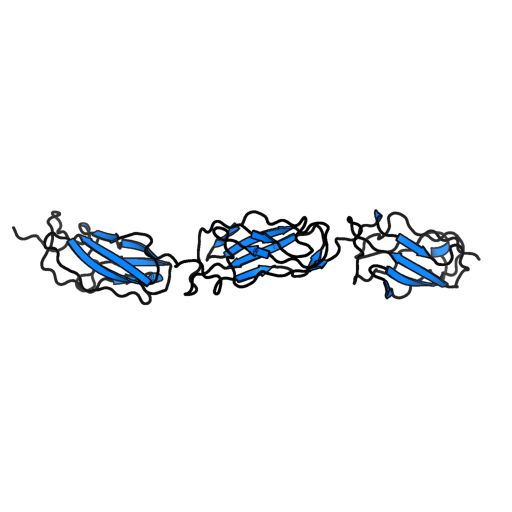58 N N . THR A 1 307 ? 91.377 -19.798 42.011 1.00 19.63 901 THR A N 1
ATOM 1559 C CA . THR A 1 307 ? 91.188 -21.228 42.328 1.00 19.59 901 THR A CA 1
ATOM 1560 C C . THR A 1 307 ? 91.000 -21.427 43.848 1.00 23.78 901 THR A C 1
ATOM 1561 O O . THR A 1 307 ? 91.819 -22.103 44.481 1.00 23.36 901 THR A O 1
ATOM 1565 N N . PRO A 1 308 ? 89.935 -20.858 44.465 1.00 18.42 902 PRO A N 1
ATOM 1566 C CA . PRO A 1 308 ? 89.774 -21.026 45.918 1.00 17.78 902 PRO A CA 1
ATOM 1567 C C . PRO A 1 308 ? 89.269 -22.409 46.250 1.00 19.89 902 PRO A C 1
ATOM 1568 O O . PRO A 1 308 ? 88.666 -23.067 45.409 1.00 19.58 902 PRO A O 1
ATOM 1572 N N . THR A 1 309 ? 89.544 -22.858 47.455 1.00 16.84 903 THR A N 1
ATOM 1573 C CA . THR A 1 309 ? 89.097 -24.176 47.903 1.00 16.47 903 THR A CA 1
ATOM 1574 C C . THR A 1 309 ? 87.657 -24.044 48.393 1.00 18.99 903 THR A C 1
ATOM 1575 O O . THR A 1 309 ? 87.262 -22.961 48.844 1.00 17.96 903 THR A O 1
ATOM 1579 N N . VAL A 1 310 ? 86.875 -25.132 48.284 1.00 17.10 904 VAL A N 1
ATOM 1580 C CA . VAL A 1 310 ? 85.509 -25.231 48.806 1.00 17.39 904 VAL A CA 1
ATOM 1581 C C . VAL A 1 310 ? 85.484 -24.727 50.253 1.00 19.94 904 VAL A C 1
ATOM 1582 O O . VAL A 1 310 ? 86.432 -24.965 51.016 1.00 19.45 904 VAL A O 1
ATOM 1586 N N . LYS A 1 311 ? 84.432 -24.002 50.601 1.00 15.80 905 LYS A N 1
ATOM 1587 C CA . LYS A 1 311 ? 84.181 -23.456 51.943 1.00 16.03 905 LYS A CA 1
ATOM 1588 C C . LYS A 1 311 ? 85.217 -22.461 52.504 1.00 20.86 905 LYS A C 1
ATOM 1589 O O . LYS A 1 311 ? 85.194 -22.183 53.712 1.00 21.13 905 LYS A O 1
ATOM 1595 N N . THR A 1 312 ? 86.126 -21.942 51.652 1.00 16.90 906 THR A N 1
ATOM 1596 C CA . THR A 1 312 ? 87.085 -20.927 52.098 1.00 16.55 906 THR A CA 1
ATOM 1597 C C . THR A 1 312 ? 86.548 -19.576 51.553 1.00 19.64 906 THR A C 1
ATOM 1598 O O . THR A 1 312 ? 85.431 -19.525 51.052 1.00 20.15 906 THR A O 1
ATOM 1602 N N . THR A 1 313 ? 87.316 -18.508 51.661 1.00 16.32 907 THR A N 1
ATOM 1603 C CA . THR A 1 313 ? 86.866 -17.197 51.195 1.00 16.40 907 THR A CA 1
ATOM 1604 C C . THR A 1 313 ? 87.824 -16.606 50.183 1.00 21.04 907 THR A C 1
ATOM 1605 O O . THR A 1 313 ? 89.002 -16.977 50.122 1.00 19.87 907 THR A O 1
ATOM 1609 N N . THR A 1 314 ? 87.296 -15.674 49.391 1.00 16.74 908 THR A N 1
ATOM 1610 C CA . THR A 1 314 ? 88.055 -14.874 48.456 1.00 16.23 908 THR A CA 1
ATOM 1611 C C . THR A 1 314 ? 87.432 -13.488 48.448 1.00 18.12 908 THR A C 1
ATOM 1612 O O . THR A 1 314 ? 86.209 -13.359 48.551 1.00 17.90 908 THR A O 1
ATOM 1616 N N . GLU A 1 315 ? 88.269 -12.456 48.371 1.00 14.43 909 GLU A N 1
ATOM 1617 C CA . GLU A 1 315 ? 87.828 -11.070 48.316 1.00 13.43 909 GLU A CA 1
ATOM 1618 C C . GLU A 1 315 ? 87.442 -10.732 46.868 1.00 16.33 909 GLU A C 1
ATOM 1619 O O . GLU A 1 315 ? 88.204 -11.029 45.952 1.00 15.74 909 GLU A O 1
ATOM 1625 N N . LEU A 1 316 ? 86.275 -10.101 46.673 1.00 12.86 910 LEU A N 1
ATOM 1626 C CA . LEU A 1 316 ? 85.789 -9.667 45.363 1.00 13.03 910 LEU A CA 1
ATOM 1627 C C . LEU A 1 316 ? 86.009 -8.169 45.291 1.00 15.62 910 LEU A C 1
ATOM 1628 O O . LEU A 1 316 ? 85.728 -7.473 46.272 1.00 15.61 910 LEU A O 1
ATOM 1633 N N . THR A 1 317 ? 86.510 -7.670 44.147 1.00 13.68 911 THR A N 1
ATOM 1634 C CA . THR A 1 317 ? 86.696 -6.230 43.910 1.00 13.31 911 THR A CA 1
ATOM 1635 C C . THR A 1 317 ? 85.892 -5.857 42.683 1.00 16.96 911 THR A C 1
ATOM 1636 O O . THR A 1 317 ? 86.181 -6.323 41.576 1.00 15.53 911 THR A O 1
ATOM 1640 N N . PHE A 1 318 ? 84.850 -5.045 42.899 1.00 14.58 912 PHE A N 1
ATOM 1641 C CA . PHE A 1 318 ? 83.934 -4.619 41.861 1.00 14.70 912 PHE A CA 1
ATOM 1642 C C . PHE A 1 318 ? 84.129 -3.136 41.562 1.00 18.45 912 PHE A C 1
ATOM 1643 O O . PHE A 1 318 ? 83.968 -2.313 42.459 1.00 16.38 912 PHE A O 1
ATOM 1651 N N . THR A 1 319 ? 84.550 -2.810 40.305 1.00 15.56 913 THR A N 1
ATOM 1652 C CA . THR A 1 319 ? 84.804 -1.425 39.871 1.00 15.52 913 THR A CA 1
ATOM 1653 C C . THR A 1 319 ? 83.663 -1.045 38.968 1.00 19.72 913 THR A C 1
ATOM 1654 O O . THR A 1 319 ? 83.447 -1.683 37.943 1.00 19.76 913 THR A O 1
ATOM 1658 N N . MET A 1 320 ? 82.920 -0.033 39.362 1.00 16.98 914 MET A N 1
ATOM 1659 C CA . MET A 1 320 ? 81.751 0.356 38.610 1.00 17.84 914 MET A CA 1
ATOM 1660 C C . MET A 1 320 ? 81.925 1.709 37.915 1.00 18.06 914 MET A C 1
ATOM 1661 O O . MET A 1 320 ? 82.256 2.710 38.555 1.00 14.31 914 MET A O 1
ATOM 1666 N N . LYS A 1 321 ? 81.714 1.718 36.598 1.00 15.15 915 LYS A N 1
ATOM 1667 C CA . LYS A 1 321 ? 81.783 2.950 35.816 1.00 15.03 915 LYS A CA 1
ATOM 1668 C C . LYS A 1 321 ? 80.517 3.159 34.957 1.00 17.80 915 LYS A C 1
ATOM 1669 O O . LYS A 1 321 ? 79.820 2.188 34.640 1.00 14.99 915 LYS A O 1
ATOM 1675 N N . ASP A 1 322 ? 80.282 4.413 34.531 1.00 16.48 916 ASP A N 1
ATOM 1676 C CA . ASP A 1 322 ? 79.181 4.772 33.620 1.00 17.40 916 ASP A CA 1
ATOM 1677 C C . ASP A 1 322 ? 79.687 4.678 32.158 1.00 21.76 916 ASP A C 1
ATOM 1678 O O . ASP A 1 322 ? 80.829 4.239 31.934 1.00 21.74 916 ASP A O 1
ATOM 1683 N N . ALA A 1 323 ? 78.859 5.069 31.171 1.00 20.86 917 ALA A N 1
ATOM 1684 C CA . ALA A 1 323 ? 79.198 5.000 29.743 1.00 21.60 917 ALA A CA 1
ATOM 1685 C C . ALA A 1 323 ? 80.340 5.920 29.323 1.00 24.60 917 ALA A C 1
ATOM 1686 O O . ALA A 1 323 ? 80.932 5.723 28.252 1.00 25.09 917 ALA A O 1
ATOM 1688 N N . TYR A 1 324 ? 80.685 6.884 30.185 1.00 19.55 918 TYR A N 1
ATOM 1689 C CA . TYR A 1 324 ? 81.745 7.865 29.951 1.00 18.79 918 TYR A CA 1
ATOM 1690 C C . TYR A 1 324 ? 83.036 7.554 30.700 1.00 21.96 918 TYR A C 1
ATOM 1691 O O . TYR A 1 324 ? 84.002 8.290 30.548 1.00 22.32 918 TYR A O 1
ATOM 1700 N N . GLY A 1 325 ? 83.026 6.509 31.520 1.00 19.29 919 GLY A N 1
ATOM 1701 C CA . GLY A 1 325 ? 84.170 6.120 32.340 1.00 19.88 919 GLY A CA 1
ATOM 1702 C C . GLY A 1 325 ? 84.149 6.749 33.722 1.00 23.35 919 GLY A C 1
ATOM 1703 O O . GLY A 1 325 ? 85.115 6.594 34.472 1.00 22.62 919 GLY A O 1
ATOM 1704 N N . ASN A 1 326 ? 83.054 7.486 34.085 1.00 16.79 920 ASN A N 1
ATOM 1705 C CA . ASN A 1 326 ? 82.990 8.092 35.423 1.00 15.59 920 ASN A CA 1
ATOM 1706 C C . ASN A 1 326 ? 82.786 6.994 36.471 1.00 20.79 920 ASN A C 1
ATOM 1707 O O . ASN A 1 326 ? 81.912 6.140 36.287 1.00 20.97 920 ASN A O 1
ATOM 1712 N N . PRO A 1 327 ? 83.507 7.052 37.611 1.00 17.19 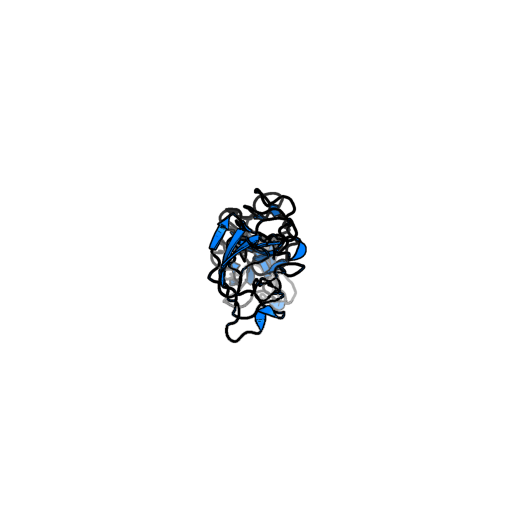921 PRO A N 1
ATOM 1713 C CA . PRO A 1 327 ? 83.257 6.059 38.677 1.00 16.68 921 PRO A CA 1
ATOM 1714 C C . PRO A 1 327 ? 81.850 6.219 39.270 1.00 20.43 921 PRO A C 1
ATOM 1715 O O . PRO A 1 327 ? 81.397 7.341 39.510 1.00 19.49 921 PRO A O 1
ATOM 1719 N N . VAL A 1 328 ? 81.126 5.101 39.425 1.00 17.25 922 VAL A N 1
ATOM 1720 C CA . VAL A 1 328 ? 79.780 5.126 39.981 1.00 16.67 922 VAL A CA 1
ATOM 1721 C C . VAL A 1 328 ? 79.882 4.962 41.509 1.00 20.06 922 VAL A C 1
ATOM 1722 O O . VAL A 1 328 ? 80.116 3.863 42.016 1.00 18.36 922 VAL A O 1
ATOM 1726 N N . THR A 1 329 ? 79.756 6.082 42.223 1.00 17.71 923 THR A N 1
ATOM 1727 C CA . THR A 1 329 ? 79.919 6.138 43.680 1.00 18.41 923 THR A CA 1
ATOM 1728 C C . THR A 1 329 ? 78.574 6.192 44.438 1.00 22.54 923 THR A C 1
ATOM 1729 O O . THR A 1 329 ? 77.581 6.645 43.882 1.00 21.89 923 THR A O 1
ATOM 1733 N N . GLY A 1 330 ? 78.584 5.737 45.694 1.00 20.58 924 GLY A N 1
ATOM 1734 C CA . GLY A 1 330 ? 77.435 5.754 46.597 1.00 22.04 924 GLY A CA 1
ATOM 1735 C C . GLY A 1 330 ? 76.286 4.852 46.203 1.00 28.87 924 GLY A C 1
ATOM 1736 O O . GLY A 1 330 ? 75.146 5.074 46.628 1.00 29.65 924 GLY A O 1
ATOM 1737 N N . LEU A 1 331 ? 76.577 3.802 45.425 1.00 26.03 925 LEU A N 1
ATOM 1738 C CA . LEU A 1 331 ? 75.556 2.895 44.935 1.00 27.38 925 LEU A CA 1
ATOM 1739 C C . LEU A 1 331 ? 75.914 1.452 45.249 1.00 34.63 925 LEU A C 1
ATOM 1740 O O . LEU A 1 331 ? 76.712 0.809 44.532 1.00 35.17 925 LEU A O 1
ATOM 1745 N N . LYS A 1 332 ? 75.332 0.959 46.345 1.00 30.45 926 LYS A N 1
ATOM 1746 C CA . LYS A 1 332 ? 75.536 -0.407 46.807 1.00 31.31 926 LYS A CA 1
ATOM 1747 C C . LYS A 1 332 ? 74.970 -1.522 45.897 1.00 29.25 926 LYS A C 1
ATOM 1748 O O . LYS A 1 332 ? 73.751 -1.636 45.690 1.00 28.72 926 LYS A O 1
ATOM 1754 N N . PRO A 1 333 ? 75.860 -2.412 45.434 1.00 23.28 927 PRO A N 1
ATOM 1755 C CA . PRO A 1 333 ? 75.411 -3.545 44.604 1.00 21.40 927 PRO A CA 1
ATOM 1756 C C . PRO A 1 333 ? 74.530 -4.529 45.370 1.00 22.30 927 PRO A C 1
ATOM 1757 O O . PRO A 1 333 ? 74.507 -4.524 46.604 1.00 20.23 927 PRO A O 1
ATOM 1761 N N . ASP A 1 334 ? 73.778 -5.361 44.628 1.00 19.94 928 ASP A N 1
ATOM 1762 C CA . ASP A 1 334 ? 72.919 -6.394 45.196 1.00 20.08 928 ASP A CA 1
ATOM 1763 C C . ASP A 1 334 ? 73.800 -7.649 45.416 1.00 22.63 928 ASP A C 1
ATOM 1764 O O . ASP A 1 334 ? 75.004 -7.636 45.112 1.00 21.15 928 ASP A O 1
ATOM 1769 N N . ALA A 1 335 ? 73.183 -8.740 45.896 1.00 19.86 929 ALA A N 1
ATOM 1770 C CA . ALA A 1 335 ? 73.856 -10.025 46.036 1.00 18.99 929 ALA A CA 1
ATOM 1771 C C . ALA A 1 335 ? 74.190 -10.507 44.611 1.00 22.48 929 ALA A C 1
ATOM 1772 O O . ALA A 1 335 ? 73.383 -10.294 43.702 1.00 21.69 929 ALA A O 1
ATOM 1774 N N . PRO A 1 336 ? 75.390 -11.071 44.360 1.00 18.32 930 PRO A N 1
ATOM 1775 C CA . PRO A 1 336 ? 75.673 -11.600 43.012 1.00 18.22 930 PRO A CA 1
ATOM 1776 C C . PRO A 1 336 ? 74.831 -12.854 42.727 1.00 20.50 930 PRO A C 1
ATOM 1777 O O . PRO A 1 336 ? 74.257 -13.435 43.642 1.00 19.50 930 PRO A O 1
ATOM 1781 N N . VAL A 1 337 ? 74.739 -13.235 41.458 1.00 18.89 931 VAL A N 1
ATOM 1782 C CA . VAL A 1 337 ? 74.022 -14.429 40.992 1.00 19.91 931 VAL A CA 1
ATOM 1783 C C . VAL A 1 337 ? 75.106 -15.500 40.676 1.00 19.97 931 VAL A C 1
ATOM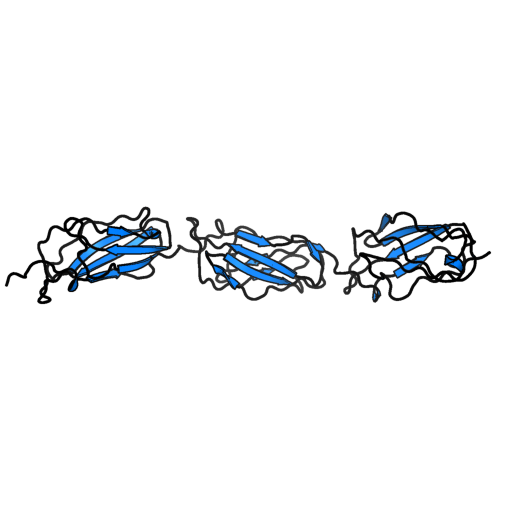 1784 O O . VAL A 1 337 ? 76.113 -15.193 40.045 1.00 19.73 931 VAL A O 1
ATOM 1788 N N . PHE A 1 338 ? 74.915 -16.722 41.170 1.00 16.05 932 PHE A N 1
ATOM 1789 C CA . PHE A 1 338 ? 75.862 -17.840 40.988 1.00 15.99 932 PHE A CA 1
ATOM 1790 C C . PHE A 1 338 ? 75.290 -18.941 40.121 1.00 19.13 932 PHE A C 1
ATOM 1791 O O . PHE A 1 338 ? 74.141 -19.327 40.313 1.00 18.44 932 PHE A O 1
ATOM 1799 N N . SER A 1 339 ? 76.105 -19.482 39.199 1.00 15.82 933 SER A N 1
ATOM 1800 C CA . SER A 1 339 ? 75.745 -20.630 38.357 1.00 16.28 933 SER A CA 1
ATOM 1801 C C . SER A 1 339 ? 76.977 -21.512 38.141 1.00 19.38 933 SER A C 1
ATOM 1802 O O . SER A 1 339 ? 78.082 -21.127 38.540 1.00 16.14 933 SER A O 1
ATOM 1805 N N . GLY A 1 340 ? 76.778 -22.694 37.551 1.00 17.06 934 GLY A N 1
ATOM 1806 C CA . GLY A 1 340 ? 77.858 -23.645 37.311 1.00 15.38 934 GLY A CA 1
ATOM 1807 C C . GLY A 1 340 ? 77.918 -24.683 38.410 1.00 18.29 934 GLY A C 1
ATOM 1808 O O . GLY A 1 340 ? 77.188 -24.553 39.396 1.00 17.11 934 GLY A O 1
ATOM 1809 N N . ALA A 1 341 ? 78.752 -25.737 38.232 1.00 15.65 935 ALA A N 1
ATOM 1810 C CA . ALA A 1 341 ? 78.890 -26.866 39.171 1.00 16.07 935 ALA A CA 1
ATOM 1811 C C . ALA A 1 341 ? 79.101 -26.431 40.639 1.00 20.18 935 ALA A C 1
ATOM 1812 O O . ALA A 1 341 ? 78.445 -26.970 41.525 1.00 19.91 935 ALA A O 1
ATOM 1814 N N . ALA A 1 342 ? 79.973 -25.440 40.883 1.00 15.41 936 ALA A N 1
ATOM 1815 C CA . ALA A 1 342 ? 80.267 -24.977 42.243 1.00 15.36 936 ALA A CA 1
ATOM 1816 C C . ALA A 1 342 ? 79.126 -24.208 42.933 1.00 17.51 936 ALA A C 1
ATOM 1817 O O . ALA A 1 342 ? 79.233 -23.928 44.120 1.00 14.92 936 ALA A O 1
ATOM 1819 N N . SER A 1 343 ? 78.002 -23.933 42.220 1.00 15.50 937 SER A N 1
ATOM 1820 C CA . SER A 1 343 ? 76.824 -23.285 42.806 1.00 14.94 937 SER A CA 1
ATOM 1821 C C . SER A 1 343 ? 75.777 -24.325 43.291 1.00 22.33 937 SER A C 1
ATOM 1822 O O . SER A 1 343 ? 74.745 -23.935 43.850 1.00 24.31 937 SER A O 1
ATOM 1825 N N . THR A 1 344 ? 76.022 -25.629 43.036 1.00 19.27 938 THR A N 1
ATOM 1826 C CA . THR A 1 344 ? 75.049 -26.710 43.260 1.00 19.91 938 THR A CA 1
ATOM 1827 C C . THR A 1 344 ? 75.131 -27.526 44.550 1.00 23.36 938 THR A C 1
ATOM 1828 O O . THR A 1 344 ? 74.362 -28.472 44.694 1.00 24.62 938 THR A O 1
ATOM 1832 N N . GLY A 1 345 ? 76.067 -27.236 45.427 1.00 19.96 939 GLY A N 1
ATOM 1833 C CA . GLY A 1 345 ? 76.209 -28.043 46.642 1.00 21.11 939 GLY A CA 1
ATOM 1834 C C . GLY A 1 345 ? 75.139 -27.799 47.685 1.00 25.27 939 GLY A C 1
ATOM 1835 O O . GLY A 1 345 ? 74.320 -26.884 47.541 1.00 24.18 939 GLY A O 1
ATOM 1836 N N . SER A 1 346 ? 75.168 -28.599 48.764 1.00 25.02 940 SER A N 1
ATOM 1837 C CA . SER A 1 346 ? 74.251 -28.463 49.911 1.00 26.19 940 SER A CA 1
ATOM 1838 C C . SER A 1 346 ? 74.419 -27.054 50.503 1.00 29.48 940 SER A C 1
ATOM 1839 O O . SER A 1 346 ? 73.430 -26.442 50.890 1.00 31.41 940 SER A O 1
ATOM 1842 N N . GLU A 1 347 ? 75.657 -26.512 50.448 1.00 24.14 941 GLU A N 1
ATOM 1843 C CA . GLU A 1 347 ? 76.010 -25.141 50.820 1.00 23.34 941 GLU A CA 1
ATOM 1844 C C . GLU A 1 347 ? 76.364 -24.378 49.557 1.00 24.64 941 GLU A C 1
ATOM 1845 O O . GLU A 1 347 ? 77.319 -24.726 48.859 1.00 22.89 941 GLU A O 1
ATOM 1851 N N . ARG A 1 348 ? 75.567 -23.365 49.253 1.00 20.94 942 ARG A N 1
ATOM 1852 C CA . ARG A 1 348 ? 75.699 -22.514 48.085 1.00 20.96 942 ARG A CA 1
ATOM 1853 C C . ARG A 1 348 ? 76.742 -21.411 48.387 1.00 23.66 942 ARG A C 1
ATOM 1854 O O . ARG A 1 348 ? 76.854 -21.027 49.553 1.00 22.32 942 ARG A O 1
ATOM 1862 N N . PRO A 1 349 ? 77.499 -20.873 47.391 1.00 19.77 943 PRO A N 1
ATOM 1863 C CA . PRO A 1 349 ? 78.411 -19.748 47.698 1.00 18.52 943 PRO A CA 1
ATOM 1864 C C . PRO A 1 349 ? 77.603 -18.527 48.149 1.00 21.09 943 PRO A C 1
ATOM 1865 O O . PRO A 1 349 ? 76.447 -18.370 47.744 1.00 18.57 943 PRO A O 1
ATOM 1869 N N . SER A 1 350 ? 78.210 -17.642 48.951 1.00 17.41 944 SER A N 1
ATOM 1870 C CA . SER A 1 350 ? 77.490 -16.471 49.460 1.00 18.02 944 SER A CA 1
ATOM 1871 C C . SER A 1 350 ? 78.449 -15.291 49.525 1.00 18.83 944 SER A C 1
ATOM 1872 O O . SER A 1 350 ? 79.560 -15.463 50.019 1.00 17.82 944 SER A O 1
ATOM 1875 N N . ALA A 1 351 ? 78.019 -14.103 49.091 1.00 15.83 945 ALA A N 1
ATOM 1876 C CA . ALA A 1 351 ? 78.860 -12.910 49.219 1.00 17.16 945 ALA A CA 1
ATOM 1877 C C . ALA A 1 351 ? 78.327 -12.084 50.382 1.00 20.78 945 ALA A C 1
ATOM 1878 O O . ALA A 1 351 ? 77.117 -12.007 50.571 1.00 20.06 945 ALA A O 1
ATOM 1880 N N . GLY A 1 352 ? 79.229 -11.518 51.172 1.00 17.18 946 GLY A N 1
ATOM 1881 C CA . GLY A 1 352 ? 78.842 -10.673 52.298 1.00 18.01 946 GLY A CA 1
ATOM 1882 C C . GLY A 1 352 ? 78.501 -9.269 51.816 1.00 20.59 946 GLY A C 1
ATOM 1883 O O . GLY A 1 352 ? 78.443 -9.020 50.607 1.00 19.42 946 GLY A O 1
ATOM 1884 N N . ASN A 1 353 ? 78.291 -8.332 52.755 1.00 17.52 947 ASN A N 1
ATOM 1885 C CA . ASN A 1 353 ? 78.006 -6.925 52.430 1.00 18.10 947 ASN A CA 1
ATOM 1886 C C . ASN A 1 353 ? 79.094 -6.263 51.593 1.00 21.36 947 ASN A C 1
ATOM 1887 O O . ASN A 1 353 ? 80.275 -6.559 51.760 1.00 21.27 947 ASN A O 1
ATOM 1892 N N . TRP A 1 354 ? 78.691 -5.380 50.681 1.00 17.53 948 TRP A N 1
ATOM 1893 C CA . TRP A 1 354 ? 79.629 -4.618 49.872 1.00 18.35 948 TRP A CA 1
ATOM 1894 C C . TRP A 1 354 ? 80.040 -3.356 50.646 1.00 22.19 948 TRP A C 1
ATOM 1895 O O . TRP A 1 354 ? 79.186 -2.677 51.229 1.00 22.64 948 TRP A O 1
ATOM 1906 N N . THR A 1 355 ? 81.344 -3.048 50.661 1.00 17.02 949 THR A N 1
ATOM 1907 C CA . THR A 1 355 ? 81.836 -1.809 51.252 1.00 17.91 949 THR A CA 1
ATOM 1908 C C . THR A 1 355 ? 82.514 -1.000 50.143 1.00 19.56 949 THR A C 1
ATOM 1909 O O . THR A 1 355 ? 83.386 -1.532 49.455 1.00 16.38 949 THR A O 1
ATOM 1913 N N . GLU A 1 356 ? 82.148 0.283 49.990 1.00 17.10 950 GLU A N 1
ATOM 1914 C CA . GLU A 1 356 ? 82.817 1.102 48.971 1.00 16.92 950 GLU A CA 1
ATOM 1915 C C . GLU A 1 356 ? 84.106 1.626 49.602 1.00 21.97 950 GLU A C 1
ATOM 1916 O O . GLU A 1 356 ? 84.055 2.436 50.531 1.00 24.09 950 GLU A O 1
ATOM 1922 N N . LYS A 1 357 ? 85.249 1.087 49.155 1.00 16.90 951 LYS A N 1
ATOM 1923 C CA . LYS A 1 357 ? 86.582 1.370 49.710 1.00 17.59 951 LYS A CA 1
ATOM 1924 C C . LYS A 1 357 ? 87.420 2.332 48.849 1.00 24.91 951 LYS A C 1
ATOM 1925 O O . LYS A 1 357 ? 88.436 2.880 49.307 1.00 25.60 951 LYS A O 1
ATOM 1931 N N . GLY A 1 358 ? 87.004 2.488 47.605 1.00 21.76 952 GLY A N 1
ATOM 1932 C CA . GLY A 1 358 ? 87.599 3.432 46.666 1.00 22.25 952 GLY A CA 1
ATOM 1933 C C . GLY A 1 358 ? 86.483 4.093 45.884 1.00 23.82 952 GLY A C 1
ATOM 1934 O O . GLY A 1 358 ? 85.340 3.636 45.937 1.00 22.39 952 GLY A O 1
ATOM 1935 N N . ASN A 1 359 ? 86.800 5.151 45.143 1.00 20.41 953 ASN A N 1
ATOM 1936 C CA . ASN A 1 359 ? 85.825 5.871 44.319 1.00 18.59 953 ASN A CA 1
ATOM 1937 C C . ASN A 1 359 ? 85.274 4.931 43.205 1.00 18.22 953 ASN A C 1
ATOM 1938 O O . ASN A 1 359 ? 85.993 4.578 42.259 1.00 16.51 953 ASN A O 1
ATOM 1943 N N . GLY A 1 360 ? 84.045 4.467 43.401 1.00 14.45 954 GLY A N 1
ATOM 1944 C CA . GLY A 1 360 ? 83.397 3.480 42.529 1.00 13.16 954 GLY A CA 1
ATOM 1945 C C . GLY A 1 360 ? 83.959 2.069 42.674 1.00 16.45 954 GLY A C 1
ATOM 1946 O O . GLY A 1 360 ? 83.766 1.235 41.788 1.00 15.64 954 GLY A O 1
ATOM 1947 N N . VAL A 1 361 ? 84.658 1.778 43.782 1.00 13.03 955 VAL A N 1
ATOM 1948 C CA . VAL A 1 361 ? 85.267 0.453 44.002 1.00 12.11 955 VAL A CA 1
ATOM 1949 C C . VAL A 1 361 ? 84.610 -0.197 45.203 1.00 17.02 955 VAL A C 1
ATOM 1950 O O . VAL A 1 361 ? 84.698 0.340 46.306 1.00 17.45 955 VAL A O 1
ATOM 1954 N N . TYR A 1 362 ? 83.932 -1.337 44.982 1.00 12.72 956 TYR A N 1
ATOM 1955 C CA . TYR A 1 362 ? 83.191 -2.038 46.033 1.00 12.35 956 TYR A CA 1
ATOM 1956 C C . TYR A 1 362 ? 83.840 -3.381 46.325 1.00 16.39 956 TYR A C 1
ATOM 1957 O O . TYR A 1 362 ? 84.193 -4.126 45.400 1.00 15.80 956 TYR A O 1
ATOM 1966 N N . VAL A 1 363 ? 84.019 -3.681 47.620 1.00 12.70 957 VAL A N 1
ATOM 1967 C CA . VAL A 1 363 ? 84.679 -4.924 48.042 1.00 12.32 957 VAL A CA 1
ATOM 1968 C C . VAL A 1 363 ? 83.690 -5.784 48.843 1.00 16.77 957 VAL A C 1
ATOM 1969 O O . VAL A 1 363 ? 82.921 -5.251 49.649 1.00 16.25 957 VAL A O 1
ATOM 1973 N N . SER A 1 364 ? 83.688 -7.099 48.586 1.00 13.46 958 SER A N 1
ATOM 1974 C CA . SER A 1 364 ? 82.862 -8.077 49.311 1.00 13.64 958 SER A CA 1
ATOM 1975 C C . SER A 1 364 ? 83.659 -9.361 49.528 1.00 17.13 958 SER A C 1
ATOM 1976 O O . SER A 1 364 ? 84.512 -9.715 48.716 1.00 17.09 958 SER A O 1
ATOM 1979 N N . THR A 1 365 ? 83.349 -10.077 50.600 1.00 12.38 959 THR A N 1
ATOM 1980 C CA . THR A 1 365 ? 83.987 -11.353 50.890 1.00 12.92 959 THR A CA 1
ATOM 1981 C C . THR A 1 365 ? 83.069 -12.430 50.358 1.00 16.62 959 THR A C 1
ATOM 1982 O O . THR A 1 365 ? 81.895 -12.494 50.743 1.00 16.47 959 THR A O 1
ATOM 1986 N N . LEU A 1 366 ? 83.597 -13.262 49.479 1.00 11.76 960 LEU A N 1
ATOM 1987 C CA . LEU A 1 366 ? 82.846 -14.376 48.940 1.00 12.15 960 LEU A CA 1
ATOM 1988 C C . LEU A 1 366 ? 83.222 -15.605 49.731 1.00 16.02 960 LEU A C 1
ATOM 1989 O O . LEU A 1 366 ? 84.391 -15.962 49.745 1.00 15.30 960 LEU A O 1
ATOM 1994 N N . THR A 1 367 ? 82.234 -16.293 50.298 1.00 11.41 961 THR A N 1
ATOM 1995 C CA . THR A 1 367 ? 82.447 -17.573 50.967 1.00 11.68 961 THR A CA 1
ATOM 1996 C C . THR A 1 367 ? 82.052 -18.626 49.939 1.00 16.49 961 THR A C 1
ATOM 1997 O O . THR A 1 367 ? 80.919 -18.636 49.431 1.00 13.45 961 THR A O 1
ATOM 2001 N N . LEU A 1 368 ? 82.986 -19.510 49.631 1.00 13.72 962 LEU A N 1
ATOM 2002 C CA . LEU A 1 368 ? 82.704 -20.542 48.647 1.00 15.21 962 LEU A CA 1
ATOM 2003 C C . LEU A 1 368 ? 81.748 -21.590 49.219 1.00 17.41 962 LEU A C 1
ATOM 2004 O O . LEU A 1 368 ? 81.629 -21.727 50.427 1.00 17.35 962 LEU A O 1
ATOM 2009 N N . GLY A 1 369 ? 81.049 -22.281 48.349 1.00 15.40 963 GLY A N 1
ATOM 2010 C CA . GLY A 1 369 ? 80.094 -23.306 48.739 1.00 15.22 963 GLY A CA 1
ATOM 2011 C C . GLY A 1 369 ? 80.752 -24.648 48.978 1.00 18.66 963 GLY A C 1
ATOM 2012 O O . GLY A 1 369 ? 81.981 -24.733 49.059 1.00 15.77 963 GLY A O 1
ATOM 2013 N N . SER A 1 370 ? 79.936 -25.705 49.128 1.00 16.91 964 SER A N 1
ATOM 2014 C CA . SER A 1 370 ? 80.471 -27.059 49.397 1.00 17.84 964 SER A CA 1
ATOM 2015 C C . SER A 1 370 ? 80.876 -27.821 48.134 1.00 22.70 964 SER A C 1
ATOM 2016 O O . SER A 1 370 ? 81.663 -28.766 48.224 1.00 23.58 964 SER A O 1
ATOM 2019 N N . ALA A 1 371 ? 80.353 -27.413 46.962 1.00 19.02 965 ALA A N 1
ATOM 2020 C CA . ALA A 1 371 ? 80.651 -28.077 45.692 1.00 19.01 965 ALA A CA 1
ATOM 2021 C C . ALA A 1 371 ? 81.849 -27.484 44.961 1.00 22.39 965 ALA A C 1
ATOM 2022 O O . ALA A 1 371 ? 82.019 -26.261 44.906 1.00 21.03 965 ALA A O 1
ATOM 2024 N N . ALA A 1 372 ? 82.683 -28.369 44.405 1.00 19.27 966 ALA A N 1
ATOM 2025 C CA . ALA A 1 372 ? 83.874 -27.995 43.622 1.00 20.12 966 ALA A CA 1
ATOM 2026 C C . ALA A 1 372 ? 83.471 -27.794 42.149 1.00 23.60 966 ALA A C 1
ATOM 2027 O O . ALA A 1 372 ? 82.357 -28.113 41.756 1.00 23.60 966 ALA A O 1
ATOM 2029 N N . GLY A 1 373 ? 84.382 -27.268 41.357 1.00 20.19 967 GLY A N 1
ATOM 2030 C CA . GLY A 1 373 ? 84.121 -27.074 39.948 1.00 21.16 967 GLY A CA 1
ATOM 2031 C C . GLY A 1 373 ? 84.022 -25.624 39.568 1.00 23.41 967 GLY A C 1
ATOM 2032 O O . GLY A 1 373 ? 84.337 -24.731 40.359 1.00 20.44 967 GLY A O 1
ATOM 2033 N N . GLN A 1 374 ? 83.573 -25.394 38.341 1.00 21.15 968 GLN A N 1
ATOM 2034 C CA . GLN A 1 374 ? 83.464 -24.046 37.832 1.00 20.17 968 GLN A CA 1
ATOM 2035 C C . GLN A 1 374 ? 82.342 -23.252 38.500 1.00 21.37 968 GLN A C 1
ATOM 2036 O O . GLN A 1 374 ? 81.264 -23.796 38.763 1.00 20.21 968 GLN A O 1
ATOM 2042 N N . LEU A 1 375 ? 82.644 -21.979 38.873 1.00 15.51 969 LEU A N 1
ATOM 2043 C CA . LEU A 1 375 ? 81.675 -21.073 39.455 1.00 14.55 969 LEU A CA 1
ATOM 2044 C C . LEU A 1 375 ? 81.637 -19.786 38.638 1.00 19.43 969 LEU A C 1
ATOM 2045 O O . LEU A 1 375 ? 82.664 -19.112 38.522 1.00 18.00 969 LEU A O 1
ATOM 2050 N N . SER A 1 376 ? 80.443 -19.438 38.117 1.00 16.10 970 SER A N 1
ATOM 2051 C CA A SER A 1 376 ? 80.222 -18.207 37.372 0.50 16.18 970 SER A CA 1
ATOM 2052 C CA B SER A 1 376 ? 80.227 -18.190 37.388 0.50 15.90 970 SER A CA 1
ATOM 2053 C C . SER A 1 376 ? 79.586 -17.206 38.352 1.00 19.59 970 SER A C 1
ATOM 2054 O O . SER A 1 376 ? 78.573 -17.524 38.987 1.00 19.46 970 SER A O 1
ATOM 2059 N N . VAL A 1 377 ? 80.221 -16.038 38.529 1.00 15.68 971 VAL A N 1
ATOM 2060 C CA . VAL A 1 377 ? 79.751 -15.022 39.466 1.00 13.92 971 VAL A CA 1
ATOM 2061 C C . VAL A 1 377 ? 79.294 -13.767 38.698 1.00 18.41 971 VAL A C 1
ATOM 2062 O O . VAL A 1 377 ? 80.120 -13.090 38.072 1.00 17.79 971 VAL A O 1
ATOM 2066 N N . MET A 1 378 ? 77.993 -13.457 38.767 1.00 15.11 972 MET A N 1
ATOM 2067 C CA . MET A 1 378 ? 77.459 -12.298 38.066 1.00 16.09 972 MET A CA 1
ATOM 2068 C C . MET A 1 378 ? 77.034 -11.220 39.051 1.00 20.03 972 MET A C 1
ATOM 2069 O O . MET A 1 378 ? 76.030 -11.388 39.761 1.00 20.05 972 MET A O 1
ATOM 2074 N N . PRO A 1 379 ? 77.815 -10.117 39.143 1.00 16.67 973 PRO A N 1
ATOM 2075 C CA . PRO A 1 379 ? 77.424 -9.024 40.039 1.00 15.36 973 PRO A CA 1
ATOM 2076 C C . PRO A 1 379 ? 76.131 -8.379 39.526 1.00 19.81 973 PRO A C 1
ATOM 2077 O O . PRO A 1 379 ? 75.841 -8.390 38.311 1.00 18.95 973 PRO A O 1
ATOM 2081 N N . ARG A 1 380 ? 75.363 -7.838 40.460 1.00 16.76 974 ARG A N 1
ATOM 2082 C CA . ARG A 1 380 ? 74.082 -7.208 40.182 1.00 18.24 974 ARG A CA 1
ATOM 2083 C C . ARG A 1 380 ? 74.026 -5.832 40.816 1.00 22.94 974 ARG A C 1
ATOM 2084 O O . ARG A 1 380 ? 74.440 -5.655 41.974 1.00 20.42 974 ARG A O 1
ATOM 2092 N N . VAL A 1 381 ? 73.482 -4.865 40.066 1.00 20.35 975 VAL A N 1
ATOM 2093 C CA . VAL A 1 381 ? 73.314 -3.480 40.537 1.00 22.58 975 VAL A CA 1
ATOM 2094 C C . VAL A 1 381 ? 71.922 -3.051 40.050 1.00 29.23 975 VAL A C 1
ATOM 2095 O O . VAL A 1 381 ? 71.662 -3.097 38.848 1.00 28.51 975 VAL A O 1
ATOM 2099 N N . ASN A 1 382 ? 71.032 -2.675 40.976 1.00 28.43 976 ASN A N 1
ATOM 2100 C CA . ASN A 1 382 ? 69.645 -2.262 40.665 1.00 29.41 976 ASN A CA 1
ATOM 2101 C C . ASN A 1 382 ? 68.919 -3.291 39.780 1.00 33.55 976 ASN A C 1
ATOM 2102 O O . ASN A 1 382 ? 68.311 -2.935 38.769 1.00 33.32 976 ASN A O 1
ATOM 2107 N N . GLY A 1 383 ? 69.060 -4.567 40.149 1.00 29.88 977 GLY A N 1
ATOM 2108 C CA . GLY A 1 383 ? 68.480 -5.702 39.451 1.00 28.94 977 GLY A CA 1
ATOM 2109 C C . GLY A 1 383 ? 69.055 -6.025 38.083 1.00 31.62 977 GLY A C 1
ATOM 2110 O O . GLY A 1 383 ? 68.492 -6.863 37.377 1.00 31.77 977 GLY A O 1
ATOM 2111 N N . GLN A 1 384 ? 70.171 -5.399 37.684 1.00 26.96 978 GLN A N 1
ATOM 2112 C CA . GLN A 1 384 ? 70.749 -5.652 36.357 1.00 26.26 978 GLN A CA 1
ATOM 2113 C C . GLN A 1 384 ? 72.147 -6.273 36.442 1.00 28.05 978 GLN A C 1
ATOM 2114 O O . GLN A 1 384 ? 72.887 -5.946 37.373 1.00 26.51 978 GLN A O 1
ATOM 2120 N N . ASN A 1 385 ? 72.551 -7.069 35.409 1.00 22.37 979 ASN A N 1
ATOM 2121 C CA . ASN A 1 385 ? 73.909 -7.610 35.311 1.00 21.78 979 ASN A CA 1
ATOM 2122 C C . ASN A 1 385 ? 74.862 -6.424 35.275 1.00 24.68 979 ASN A C 1
ATOM 2123 O O . ASN A 1 385 ? 74.631 -5.468 34.535 1.00 25.03 979 ASN A O 1
ATOM 2128 N N . ALA A 1 386 ? 75.870 -6.447 36.134 1.00 20.28 980 ALA A N 1
ATOM 2129 C CA . ALA A 1 386 ? 76.766 -5.313 36.303 1.00 20.20 980 ALA A CA 1
ATOM 2130 C C . ALA A 1 386 ? 78.106 -5.410 35.549 1.00 24.60 980 ALA A C 1
ATOM 2131 O O . ALA A 1 386 ? 78.869 -4.441 35.535 1.00 25.07 980 ALA A O 1
ATOM 2133 N N . VAL A 1 387 ? 78.400 -6.566 34.934 1.00 20.15 981 VAL A N 1
ATOM 2134 C CA . VAL A 1 387 ? 79.600 -6.742 34.096 1.00 19.44 981 VAL A CA 1
ATOM 2135 C C . VAL A 1 387 ? 79.192 -7.392 32.778 1.00 23.33 981 VAL A C 1
ATOM 2136 O O . VAL A 1 387 ? 78.124 -7.999 32.718 1.00 22.67 981 VAL A O 1
ATOM 2140 N N . A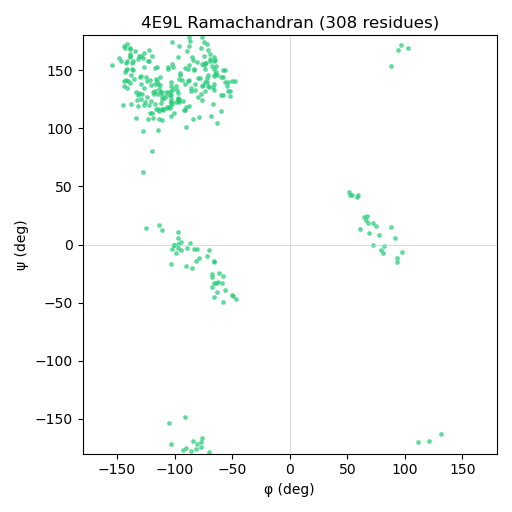LA A 1 388 ? 80.020 -7.262 31.733 1.00 19.84 982 ALA A N 1
ATOM 2141 C CA . ALA A 1 388 ? 79.705 -7.858 30.421 1.00 20.75 982 ALA A CA 1
ATOM 2142 C C . ALA A 1 388 ? 79.693 -9.407 30.495 1.00 23.30 982 ALA A C 1
ATOM 2143 O O . ALA A 1 388 ? 78.784 -10.057 29.958 1.00 23.30 982 ALA A O 1
ATOM 2145 N N . GLN A 1 389 ? 80.707 -9.975 31.149 1.00 17.78 983 GLN A N 1
ATOM 2146 C CA . GLN A 1 389 ? 80.870 -11.429 31.288 1.00 18.31 983 GLN A CA 1
ATOM 2147 C C . GLN A 1 389 ? 81.116 -11.771 32.753 1.00 22.90 983 GLN A C 1
ATOM 2148 O O . GLN A 1 389 ? 81.835 -11.036 33.429 1.00 21.92 983 GLN A O 1
ATOM 2154 N N . PRO A 1 390 ? 80.605 -12.912 33.260 1.00 21.00 984 PRO A N 1
ATOM 2155 C CA . PRO A 1 390 ? 80.777 -13.193 34.691 1.00 20.11 984 PRO A CA 1
ATOM 2156 C C . PRO A 1 390 ? 82.204 -13.501 35.080 1.00 22.53 984 PRO A C 1
ATOM 2157 O O . PRO A 1 390 ? 83.014 -13.887 34.236 1.00 22.49 984 PRO A O 1
ATOM 2161 N N . LEU A 1 391 ? 82.510 -13.311 36.360 1.00 16.21 985 LEU A N 1
ATOM 216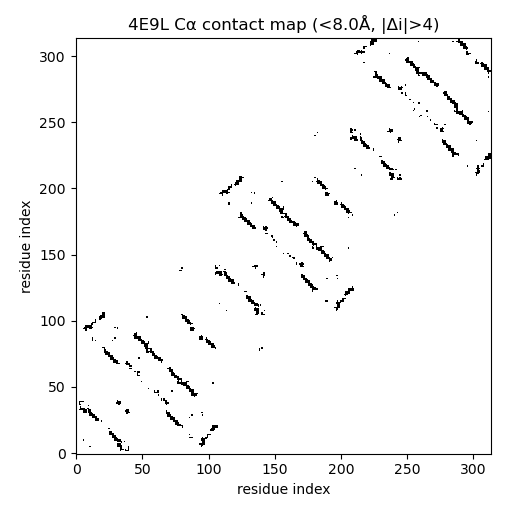2 C CA . LEU A 1 391 ? 83.797 -13.690 36.878 1.00 16.74 985 LEU A CA 1
ATOM 2163 C C . LEU A 1 391 ? 83.720 -15.229 36.931 1.00 19.55 985 LEU A C 1
ATOM 2164 O O . LEU A 1 391 ? 82.709 -15.788 37.372 1.00 19.07 985 LEU A O 1
ATOM 2169 N N . VAL A 1 392 ? 84.742 -15.898 36.425 1.00 16.22 986 VAL A N 1
ATOM 2170 C CA . VAL A 1 392 ? 84.753 -17.365 36.403 1.00 16.66 986 VAL A CA 1
ATOM 2171 C C . VAL A 1 392 ? 85.824 -17.867 37.360 1.00 21.35 986 VAL A C 1
ATOM 2172 O O . VAL A 1 392 ? 86.992 -17.523 37.222 1.00 23.72 986 VAL A O 1
ATOM 2176 N N . LEU A 1 393 ? 85.421 -18.659 38.337 1.00 16.63 987 LEU A N 1
ATOM 2177 C CA . LEU A 1 393 ? 86.349 -19.261 39.283 1.00 17.49 987 LEU A CA 1
ATOM 2178 C C . LEU A 1 393 ? 86.339 -20.789 39.114 1.00 21.76 987 LEU A C 1
ATOM 2179 O O . LEU A 1 393 ? 85.336 -21.359 38.674 1.00 20.72 987 LEU A O 1
ATOM 2184 N N . ASN A 1 394 ? 87.457 -21.443 39.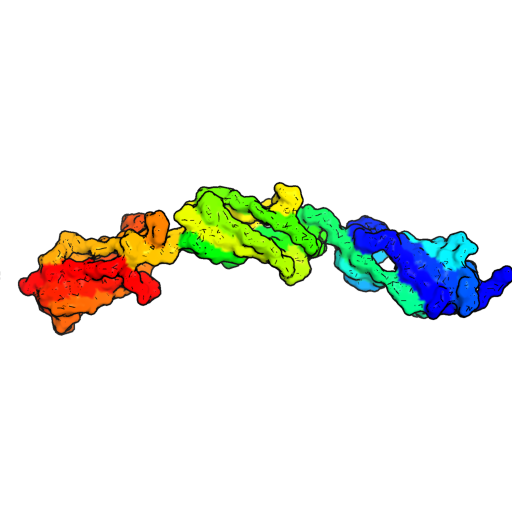445 1.00 19.35 988 ASN A N 1
ATOM 2185 C CA . ASN A 1 394 ? 87.533 -22.907 39.429 1.00 18.96 988 ASN A CA 1
ATOM 2186 C C . ASN A 1 394 ? 87.725 -23.344 40.874 1.00 21.81 988 ASN A C 1
ATOM 2187 O O . ASN A 1 394 ? 88.823 -23.244 41.417 1.00 21.18 988 ASN A O 1
ATOM 2192 N N . VAL A 1 395 ? 86.631 -23.746 41.533 1.00 17.45 989 VAL A N 1
ATOM 2193 C CA . VAL A 1 395 ? 86.673 -24.092 42.958 1.00 15.79 989 VAL A CA 1
ATOM 2194 C C . VAL A 1 395 ? 87.310 -25.467 43.160 1.00 22.85 989 VAL A C 1
ATOM 2195 O O . VAL A 1 395 ? 86.840 -26.441 42.580 1.00 22.44 989 VAL A O 1
ATOM 2199 N N . ALA A 1 396 ? 88.376 -25.524 43.984 1.00 20.20 990 ALA A N 1
ATOM 2200 C CA . ALA A 1 396 ? 89.149 -26.730 44.289 1.00 21.39 990 ALA A CA 1
ATOM 2201 C C . ALA A 1 396 ? 88.461 -27.548 45.387 1.00 25.06 990 ALA A C 1
ATOM 2202 O O . ALA A 1 396 ? 87.961 -26.973 46.342 1.00 23.72 990 ALA A O 1
ATOM 2204 N N . GLY A 1 397 ? 88.425 -28.872 45.225 1.00 22.18 991 GLY A N 1
ATOM 2205 C CA . GLY A 1 397 ? 87.787 -29.799 46.156 1.00 41.18 991 GLY A CA 1
ATOM 2206 C C . GLY A 1 397 ? 88.502 -29.985 47.480 1.00 75.30 991 GLY A C 1
ATOM 2207 O O . GLY A 1 397 ? 89.711 -29.774 47.582 1.00 43.16 991 GLY A O 1
#

Nearest PDB structures (foldseek):
  4e9l-assembly1_A  TM=1.003E+00  e=5.269E-59  Escherichia coli UTI89
  7s64-assembly1_D  TM=2.468E-01  e=1.384E-05  Xenopus laevis
  6tav-assembly1_B  TM=2.470E-01  e=3.616E-05  Homo sapiens
  6tav-assembly1_D  TM=2.474E-01  e=7.430E-05  Homo sapiens
  7o7l-assembly1_B  TM=2.089E-01  e=2.589E-04  Homo sapiens

Foldseek 3Di:
DAFDDWDQALKAKEKPDFQAAAQAKIKIKIQTHHPVRAADFDADWDAKDKDDQFCVVKHKDDWDGPVRSIIMIMIRTHQTWAKIWIFIGHPNHTRHNGTYIHTHAYDDWDQALKDKEWPAQEAAAQAKTKIKIQIHHPSRQAHPDFFKDKDKDDQFSVQKGKAGWDDPDRNMIMIMIGTHQTWAKMWMFMDGPNHGNHPGTYIHTHAHHDWDQALKDKDWPAQAAAAQAKIKIKIFIHHPNRQQHPPFWWDWKDKDDQQQPDPFGKGWDGWDQPDRNITMIMIGTHRGFAKMWTFIGGPRDGNHPGTRIGGYHD

InterPro domains:
  IPR003344 Big-1 (bacterial Ig-like domain 1) domain [PF02369] (1000-1089)
  IPR003344 Big-1 (bacterial Ig-like domain 1) domain [PF02369] (1105-1192)
  IPR003344 Big-1 (bacterial Ig-like domain 1) domain [PF02369] (1201-1290)
  IPR003344 Big-1 (bacterial Ig-like domain 1) domain [PS51127] (998-1089)
  IPR003344 Big-1 (bacterial Ig-like domain 1) domain [PS51127] (1096-1192)
  IPR003344 Big-1 (bacterial Ig-like domain 1) domain [PS51127] (1200-1297)
  IPR003344 Big-1 (bacterial Ig-like domain 1) domain [SM00634] (583-674)
  IPR003344 Big-1 (bacterial Ig-like domain 1) domain [SM00634] (999-1087)
  IPR003344 Big-1 (bacterial Ig-like domain 1) domain [SM00634] (1097-1188)
  IPR003344 Big-1 (bacterial Ig-like domain 1) domain [SM00634] (1199-1290)
  IPR003535 Intimin/invasin bacterial adhesion mediator protein [PR01369] (202-217)
  IPR003535 Intimin/invasin bacterial adhesion mediator protein [PR01369] (230-249)
  IPR003535 Intimin/invasin bacterial adhesion mediator protein [PR01369] (298-317)
  IPR003535 Intimin/invasin bacterial adhesion mediator protein [PR01369] (386-398)
  IPR008964 Invasin/intimin cell-adhesion fragments [SSF49373] (474-567)
  IPR008964 Invasin/intimin cell-adhesion fragments [SSF49373] (579-663)
  IPR008964 Invasin/intimin cell-adhesion fragments [SSF49373] (684-780)
  IPR008964 Invasin/intimin cell-adhesion fragments [SSF49373] (786-880)
  IPR008964 Invasin/intimin cell-adhesion fragments [SSF49373] (890-986)
  IPR008964 Invasin/intimin cell-adhesion fragments [SSF49373] (990-1087)